Protein AF-M7SQP7-F1 (afdb_monomer_lite)

Organism: Eutypa lata (strain UCR-EL1) (NCBI:txid1287681)

Radius of gyration: 23.35 Å; chains: 1; bounding box: 85×48×60 Å

Structure (mmCIF, N/CA/C/O backbone):
data_AF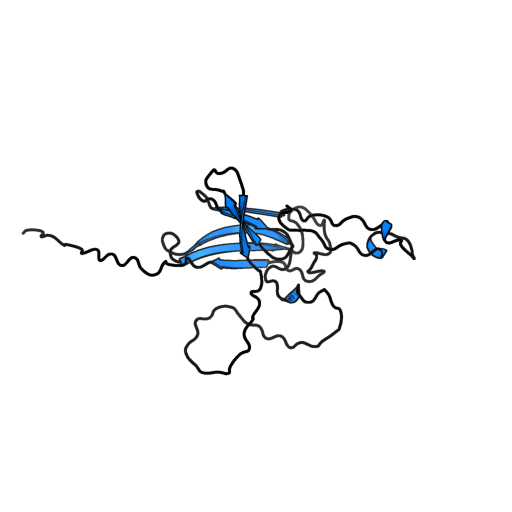-M7SQP7-F1
#
_entry.id   AF-M7SQP7-F1
#
loop_
_atom_site.group_PDB
_atom_site.id
_atom_site.type_symbol
_atom_site.label_atom_id
_atom_site.label_alt_id
_atom_site.label_comp_id
_atom_site.label_asym_id
_atom_site.label_entity_id
_atom_site.label_seq_id
_atom_site.pdbx_PDB_ins_code
_atom_site.Cartn_x
_atom_site.Cartn_y
_atom_site.Cartn_z
_atom_site.occupancy
_atom_site.B_iso_or_equiv
_atom_site.auth_seq_id
_atom_site.auth_comp_id
_atom_site.auth_asym_id
_atom_site.auth_atom_id
_atom_site.pdbx_PDB_model_num
ATOM 1 N N . MET A 1 1 ? 16.061 3.019 9.137 1.00 61.19 1 MET A N 1
ATOM 2 C CA . MET A 1 1 ? 15.068 1.995 8.741 1.00 61.19 1 MET A CA 1
ATOM 3 C C . MET A 1 1 ? 14.303 2.545 7.547 1.00 61.19 1 MET A C 1
ATOM 5 O O . MET A 1 1 ? 13.873 3.687 7.619 1.00 61.19 1 MET A O 1
ATOM 9 N N . TYR A 1 2 ? 14.191 1.793 6.453 1.00 82.06 2 TYR A N 1
ATOM 10 C CA . TYR A 1 2 ? 13.445 2.216 5.260 1.00 82.06 2 TYR A CA 1
ATOM 11 C C . TYR A 1 2 ? 12.020 1.670 5.326 1.00 82.06 2 TYR A C 1
ATOM 13 O O . TYR A 1 2 ? 11.836 0.515 5.705 1.00 82.06 2 TYR A O 1
ATOM 21 N N . ALA A 1 3 ? 11.023 2.481 4.963 1.00 86.88 3 ALA A N 1
ATOM 22 C CA . ALA A 1 3 ? 9.618 2.103 5.105 1.00 86.88 3 ALA A CA 1
ATOM 23 C C . ALA A 1 3 ? 9.229 0.928 4.192 1.00 86.88 3 ALA A C 1
ATOM 25 O O . ALA A 1 3 ? 8.671 -0.041 4.688 1.00 86.88 3 ALA A O 1
ATOM 26 N N . HIS A 1 4 ? 9.575 0.981 2.900 1.00 91.12 4 HIS A N 1
ATOM 27 C CA . HIS A 1 4 ? 9.175 0.002 1.870 1.00 91.12 4 HIS A CA 1
ATOM 28 C C . HIS A 1 4 ? 10.370 -0.709 1.198 1.00 91.12 4 HIS A C 1
ATOM 30 O O . HIS A 1 4 ? 10.312 -1.143 0.043 1.00 91.12 4 HIS A O 1
ATOM 36 N N . GLY A 1 5 ? 11.487 -0.803 1.927 1.00 90.06 5 GLY A N 1
ATOM 37 C CA . GLY A 1 5 ? 12.716 -1.429 1.443 1.00 90.06 5 GLY A CA 1
ATOM 38 C C . GLY A 1 5 ? 13.334 -0.709 0.241 1.00 90.06 5 GLY A C 1
ATOM 39 O O . GLY A 1 5 ? 13.231 0.512 0.108 1.00 90.06 5 GLY A O 1
ATOM 40 N N . PHE A 1 6 ? 13.990 -1.488 -0.614 1.00 89.81 6 PHE A N 1
ATOM 41 C CA . PHE A 1 6 ? 14.755 -1.017 -1.765 1.00 89.81 6 PHE A CA 1
ATOM 42 C C . PHE A 1 6 ? 14.301 -1.702 -3.044 1.00 89.81 6 PHE A C 1
ATOM 44 O O . PHE A 1 6 ? 13.812 -2.836 -3.010 1.00 89.81 6 PHE A O 1
ATOM 51 N N . ASP A 1 7 ? 14.503 -1.029 -4.170 1.00 87.06 7 ASP A N 1
ATOM 52 C CA . ASP A 1 7 ? 14.429 -1.687 -5.464 1.00 87.06 7 ASP A CA 1
ATOM 53 C C . ASP A 1 7 ? 15.579 -2.685 -5.645 1.00 87.06 7 ASP A C 1
ATOM 55 O O . ASP A 1 7 ? 16.660 -2.488 -5.081 1.00 87.06 7 ASP A O 1
ATOM 59 N N . PRO A 1 8 ? 15.361 -3.775 -6.405 1.00 84.88 8 PRO A N 1
ATOM 60 C CA . PRO A 1 8 ? 16.430 -4.704 -6.736 1.00 84.88 8 PRO A CA 1
ATOM 61 C C . PRO A 1 8 ? 17.606 -3.966 -7.394 1.00 84.88 8 PRO A C 1
ATOM 63 O O . PRO A 1 8 ? 17.369 -3.043 -8.182 1.00 84.88 8 PRO A O 1
ATOM 66 N N . PRO A 1 9 ? 18.859 -4.363 -7.104 1.00 84.94 9 PRO A N 1
ATOM 67 C CA . PRO A 1 9 ? 20.023 -3.799 -7.771 1.00 84.94 9 PRO A CA 1
ATOM 68 C C . PRO A 1 9 ? 19.882 -3.875 -9.295 1.00 84.94 9 PRO A C 1
ATOM 70 O O . PRO A 1 9 ? 19.399 -4.870 -9.845 1.00 84.94 9 PRO A O 1
ATOM 73 N N . LEU A 1 10 ? 20.323 -2.826 -9.987 1.00 84.31 10 LEU A N 1
ATOM 74 C CA . LEU A 1 10 ? 20.385 -2.838 -11.444 1.00 84.31 10 LEU A CA 1
ATOM 75 C C . LEU A 1 10 ? 21.419 -3.870 -11.906 1.00 84.31 10 LEU A C 1
ATOM 77 O O . LEU A 1 10 ? 22.480 -4.023 -11.304 1.00 84.31 10 LEU A O 1
ATOM 81 N N . LYS A 1 11 ? 21.130 -4.562 -13.010 1.00 85.75 11 LYS A N 1
ATOM 82 C CA . LYS A 1 11 ? 22.142 -5.389 -13.678 1.00 85.75 11 LYS A CA 1
ATOM 83 C C . LYS A 1 11 ? 23.238 -4.470 -14.244 1.00 85.75 11 LYS A C 1
ATOM 85 O O . LYS A 1 11 ? 22.881 -3.411 -14.764 1.00 85.75 11 LYS A O 1
ATOM 90 N N . PRO A 1 12 ? 24.525 -4.865 -14.234 1.00 85.62 12 PRO A N 1
ATOM 91 C CA . PRO A 1 12 ? 25.613 -4.066 -14.813 1.00 85.62 12 PRO A CA 1
ATOM 92 C C . PRO A 1 12 ? 25.332 -3.574 -16.239 1.00 85.62 12 PRO A C 1
ATOM 94 O O . PRO A 1 12 ? 25.530 -2.401 -16.538 1.00 85.62 12 PRO A O 1
ATOM 97 N N . SER A 1 13 ? 24.741 -4.427 -17.081 1.00 85.69 13 SER A N 1
ATOM 98 C CA . SER A 1 13 ? 24.345 -4.098 -18.460 1.00 85.69 13 SER A CA 1
ATOM 99 C C . SER A 1 13 ? 23.195 -3.091 -18.582 1.00 85.69 13 SER A C 1
ATOM 101 O O . SER A 1 13 ? 22.941 -2.576 -19.662 1.00 85.69 13 SER A O 1
ATOM 103 N N . ALA A 1 14 ? 22.432 -2.867 -17.511 1.00 83.38 14 ALA A N 1
ATOM 104 C CA . ALA A 1 14 ? 21.388 -1.844 -17.454 1.00 83.38 14 ALA A CA 1
ATOM 105 C C . ALA A 1 14 ? 21.891 -0.544 -16.807 1.00 83.38 14 ALA A C 1
ATOM 107 O O . ALA A 1 14 ? 21.266 0.499 -16.980 1.00 83.38 14 ALA A O 1
ATOM 108 N N . ALA A 1 15 ? 22.984 -0.615 -16.041 1.00 83.25 15 ALA A N 1
ATOM 109 C CA . ALA A 1 15 ? 23.597 0.525 -15.367 1.00 83.25 15 ALA A CA 1
ATOM 110 C C . ALA A 1 15 ? 24.639 1.242 -16.241 1.00 83.25 15 ALA A C 1
ATOM 112 O O . ALA A 1 15 ? 24.850 2.440 -16.073 1.00 83.25 15 ALA A O 1
ATOM 113 N N . SER A 1 16 ? 25.273 0.525 -17.171 1.00 84.75 16 SER A N 1
ATOM 114 C CA . SER A 1 16 ? 26.299 1.049 -18.072 1.00 84.75 16 SER A CA 1
ATOM 115 C C . SER A 1 16 ? 25.959 0.743 -19.532 1.00 84.75 16 SER A C 1
ATOM 117 O O . SER A 1 16 ? 25.314 -0.260 -19.826 1.00 84.75 16 SER A O 1
ATOM 119 N N . ALA A 1 17 ? 26.402 1.619 -20.436 1.00 84.06 17 ALA A N 1
ATOM 120 C CA . ALA A 1 17 ? 26.266 1.454 -21.884 1.00 84.06 17 ALA A CA 1
ATOM 121 C C . ALA A 1 17 ? 27.425 0.656 -22.521 1.00 84.06 17 ALA A C 1
ATOM 123 O O . ALA A 1 17 ? 27.408 0.431 -23.728 1.00 84.06 17 ALA A O 1
ATOM 124 N N . GLU A 1 18 ? 28.425 0.256 -21.730 1.00 88.00 18 GLU A N 1
ATOM 125 C CA . GLU A 1 18 ? 29.580 -0.531 -22.180 1.00 88.00 18 GLU A CA 1
ATOM 126 C C . GLU A 1 18 ? 29.200 -1.974 -22.547 1.00 88.00 18 GLU A C 1
ATOM 128 O O . GLU A 1 18 ? 28.314 -2.575 -21.936 1.00 88.00 18 GLU A O 1
ATOM 133 N N . GLU A 1 19 ? 29.923 -2.559 -23.505 1.00 81.69 19 GLU A N 1
ATOM 134 C CA . GLU A 1 19 ? 29.717 -3.947 -23.949 1.00 81.69 19 GLU A CA 1
ATOM 135 C C . GLU A 1 19 ? 30.116 -4.966 -22.864 1.00 81.69 19 GLU A C 1
ATOM 137 O O . GLU A 1 19 ? 29.458 -5.991 -22.681 1.00 81.69 19 GLU A O 1
ATOM 142 N N . THR A 1 20 ? 31.144 -4.641 -22.072 1.00 85.31 20 THR A N 1
ATOM 143 C CA . THR A 1 20 ? 31.586 -5.408 -20.897 1.00 85.31 20 THR A CA 1
ATOM 144 C C . THR A 1 20 ? 31.642 -4.505 -19.662 1.00 85.31 20 THR A C 1
ATOM 146 O O . THR A 1 20 ? 32.704 -3.976 -19.325 1.00 85.31 20 THR A O 1
ATOM 149 N N . PRO A 1 21 ? 30.504 -4.280 -18.991 1.00 82.69 21 PRO A N 1
ATOM 150 C CA . PRO A 1 21 ? 30.425 -3.336 -17.887 1.00 82.69 21 PRO A CA 1
ATOM 151 C C . PRO A 1 21 ? 31.071 -3.893 -16.613 1.00 82.69 21 PRO A C 1
ATOM 153 O O . PRO A 1 21 ? 30.801 -5.024 -16.205 1.00 82.69 21 PRO A O 1
ATOM 156 N N . ASP A 1 22 ? 31.884 -3.069 -15.953 1.00 84.88 22 ASP A N 1
ATOM 157 C CA . ASP A 1 22 ? 32.440 -3.382 -14.636 1.00 84.88 22 ASP A CA 1
ATOM 158 C C . ASP A 1 22 ? 31.318 -3.345 -13.572 1.00 84.88 22 ASP A C 1
ATOM 160 O O . ASP A 1 22 ? 30.554 -2.371 -13.518 1.00 84.88 22 ASP A O 1
ATOM 164 N N . PRO A 1 23 ? 31.181 -4.375 -12.710 1.00 82.75 23 PRO A N 1
ATOM 165 C CA . PRO A 1 23 ? 30.229 -4.362 -11.599 1.00 82.75 23 PRO A CA 1
ATOM 166 C C . PRO A 1 23 ? 30.373 -3.155 -10.658 1.00 82.75 23 PRO A C 1
ATOM 168 O O . PRO A 1 23 ? 29.392 -2.791 -10.012 1.00 82.75 23 PRO A O 1
ATOM 171 N N . SER A 1 24 ? 31.543 -2.511 -10.594 1.00 84.69 24 SER A N 1
ATOM 172 C CA . SER A 1 24 ? 31.768 -1.302 -9.788 1.00 84.69 24 SER A CA 1
ATOM 173 C C . SER A 1 24 ? 30.920 -0.097 -10.225 1.00 84.69 24 SER A C 1
ATOM 175 O O . SER A 1 24 ? 30.678 0.810 -9.428 1.00 84.69 24 SER A O 1
ATOM 177 N N . VAL A 1 25 ? 30.423 -0.102 -11.466 1.00 85.69 25 VAL A N 1
ATOM 178 C CA . VAL A 1 25 ? 29.607 0.976 -12.049 1.00 85.69 25 VAL A CA 1
ATOM 179 C C . VAL A 1 25 ? 28.138 0.886 -11.611 1.00 85.69 25 VAL A C 1
ATOM 181 O O . VAL A 1 25 ? 27.382 1.846 -11.764 1.00 85.69 25 VAL A O 1
ATOM 184 N N . VAL A 1 26 ? 27.704 -0.246 -11.042 1.00 86.38 26 VAL A N 1
ATOM 185 C CA . VAL A 1 26 ? 26.317 -0.413 -10.592 1.00 86.38 26 VAL A CA 1
ATOM 186 C C . VAL A 1 26 ? 26.045 0.498 -9.391 1.00 86.38 26 VAL A C 1
ATOM 188 O O . VAL A 1 26 ? 26.694 0.357 -8.352 1.00 86.38 26 VAL A O 1
ATOM 191 N N . PRO A 1 27 ? 25.065 1.416 -9.482 1.00 87.25 27 PRO A N 1
ATOM 192 C CA . PRO A 1 27 ? 24.734 2.282 -8.364 1.00 87.25 27 PRO A CA 1
ATOM 193 C C . PRO A 1 27 ? 24.133 1.471 -7.207 1.00 87.25 27 PRO A C 1
ATOM 195 O O . PRO A 1 27 ? 23.497 0.433 -7.427 1.00 87.25 27 PRO A O 1
ATOM 198 N N . PRO A 1 28 ? 24.262 1.960 -5.963 1.00 88.69 28 PRO A N 1
ATOM 199 C CA . PRO A 1 28 ? 23.644 1.307 -4.822 1.00 88.69 28 PRO A CA 1
ATOM 200 C C . PRO A 1 28 ? 22.111 1.249 -4.982 1.00 88.69 28 PRO A C 1
ATOM 202 O O . PRO A 1 28 ? 21.517 2.170 -5.563 1.00 88.69 28 PRO A O 1
ATOM 205 N N . PRO A 1 29 ? 21.451 0.205 -4.442 1.00 88.50 29 PRO A N 1
ATOM 206 C CA . PRO A 1 29 ? 19.998 0.073 -4.470 1.00 88.50 29 PRO A CA 1
ATOM 207 C C . PRO A 1 29 ? 19.294 1.316 -3.931 1.00 88.50 29 PRO A C 1
ATOM 209 O O . PRO A 1 29 ? 19.665 1.853 -2.885 1.00 88.50 29 PRO A O 1
ATOM 212 N N . GLN A 1 30 ? 18.259 1.764 -4.637 1.00 88.75 30 GLN A N 1
ATOM 213 C CA . GLN A 1 30 ? 17.508 2.960 -4.267 1.00 88.75 30 GLN A CA 1
ATOM 214 C C . GLN A 1 30 ? 16.312 2.599 -3.378 1.00 88.75 30 GLN A C 1
ATOM 216 O O . GLN A 1 30 ? 15.642 1.590 -3.625 1.00 88.75 30 GLN A O 1
ATOM 221 N N . PRO A 1 31 ? 16.042 3.374 -2.313 1.00 92.50 31 PRO A N 1
ATOM 222 C CA . PRO A 1 31 ? 14.907 3.114 -1.446 1.00 92.50 31 PRO A CA 1
ATOM 223 C C . PRO A 1 31 ? 13.597 3.417 -2.172 1.00 92.50 31 PRO A C 1
ATOM 225 O O . PRO A 1 31 ? 13.487 4.398 -2.909 1.00 92.50 31 PRO A O 1
ATOM 228 N N . ARG A 1 32 ? 12.563 2.619 -1.904 1.00 92.31 32 ARG A N 1
ATOM 229 C CA . ARG A 1 32 ? 11.233 2.893 -2.451 1.00 92.31 32 ARG A CA 1
ATOM 230 C C . ARG A 1 32 ? 10.566 4.034 -1.678 1.00 92.31 32 ARG A C 1
ATOM 232 O O . ARG A 1 32 ? 10.306 3.909 -0.480 1.00 92.31 32 ARG A O 1
ATOM 239 N N . TRP A 1 33 ? 10.258 5.140 -2.357 1.00 93.25 33 TRP A N 1
ATOM 240 C CA . TRP A 1 33 ? 9.337 6.186 -1.867 1.00 93.25 33 TRP A CA 1
ATOM 241 C C . TRP A 1 33 ? 7.933 5.639 -1.537 1.00 93.25 33 TRP A C 1
ATOM 243 O O . TRP A 1 33 ? 7.447 4.646 -2.096 1.00 93.25 33 TRP A O 1
ATOM 253 N N . ILE A 1 34 ? 7.292 6.332 -0.597 1.00 96.31 34 ILE A N 1
ATOM 254 C CA . ILE A 1 34 ? 5.884 6.163 -0.242 1.00 96.31 34 ILE A CA 1
ATOM 255 C C . ILE A 1 34 ? 5.057 6.896 -1.298 1.00 96.31 34 ILE A C 1
ATOM 257 O O . ILE A 1 34 ? 5.240 8.093 -1.508 1.00 96.31 34 ILE A O 1
ATOM 261 N N . THR A 1 35 ? 4.148 6.182 -1.952 1.00 96.50 35 THR A N 1
ATOM 262 C CA . THR A 1 35 ? 3.299 6.718 -3.029 1.00 96.50 35 THR A CA 1
ATOM 263 C C . THR A 1 35 ? 1.867 6.967 -2.578 1.00 96.50 35 THR A C 1
ATOM 265 O O . THR A 1 35 ? 1.167 7.777 -3.182 1.00 96.50 35 THR A O 1
ATOM 268 N N . ALA A 1 36 ? 1.447 6.316 -1.494 1.00 97.44 36 ALA A N 1
ATOM 269 C CA . ALA A 1 36 ? 0.163 6.538 -0.848 1.00 97.44 36 ALA A CA 1
ATOM 270 C C . ALA A 1 36 ? 0.320 6.494 0.673 1.00 97.44 36 ALA A C 1
ATOM 272 O O . ALA A 1 36 ? 1.067 5.675 1.210 1.00 97.44 36 ALA A O 1
ATOM 273 N N . LEU A 1 37 ? -0.412 7.357 1.371 1.00 97.50 37 LEU A N 1
ATOM 274 C CA . LEU A 1 37 ? -0.444 7.414 2.826 1.00 97.50 37 LEU A CA 1
ATOM 275 C C . LEU A 1 37 ? -1.882 7.674 3.271 1.00 97.50 37 LEU A C 1
ATOM 277 O O . LEU A 1 37 ? -2.540 8.565 2.736 1.00 97.50 37 LEU A O 1
ATOM 281 N N . ARG A 1 38 ? -2.363 6.920 4.259 1.00 97.75 38 ARG A N 1
ATOM 282 C CA . ARG A 1 38 ? -3.695 7.114 4.832 1.00 97.75 38 ARG A CA 1
ATOM 283 C C . ARG A 1 38 ? -3.681 6.894 6.332 1.00 97.75 38 ARG A C 1
ATOM 285 O O . ARG A 1 38 ? -3.051 5.966 6.821 1.00 97.75 38 ARG A O 1
ATOM 292 N N . THR A 1 39 ? -4.419 7.721 7.055 1.00 96.19 39 THR A N 1
ATOM 293 C CA . THR A 1 39 ? -4.682 7.536 8.483 1.00 96.19 39 THR A CA 1
ATOM 294 C C . THR A 1 39 ? -6.171 7.330 8.708 1.00 96.19 39 THR A C 1
ATOM 296 O O . THR A 1 39 ? -7.002 7.741 7.887 1.00 96.19 39 THR A O 1
ATOM 299 N N . ILE A 1 40 ? -6.510 6.667 9.812 1.00 92.94 40 ILE A N 1
ATOM 300 C CA . ILE A 1 40 ? -7.897 6.567 10.267 1.00 92.94 40 ILE A CA 1
ATOM 301 C C . ILE A 1 40 ? -8.107 7.675 11.308 1.00 92.94 40 ILE A C 1
ATOM 303 O O . ILE A 1 40 ? -7.335 7.734 12.274 1.00 92.94 40 ILE A O 1
ATOM 307 N N . PRO A 1 41 ? -9.099 8.566 11.124 1.00 91.62 41 PRO A N 1
ATOM 308 C CA . PRO A 1 41 ? -9.352 9.665 12.049 1.00 91.62 41 PRO A CA 1
ATOM 309 C C . PRO A 1 41 ? -9.496 9.185 13.494 1.00 91.62 41 PRO A C 1
ATOM 311 O O . PRO A 1 41 ? -10.138 8.172 13.747 1.00 91.62 41 PRO A O 1
ATOM 314 N N . TYR A 1 42 ? -8.912 9.936 14.430 1.00 90.69 42 TYR A N 1
ATOM 315 C CA . TYR A 1 42 ? -8.960 9.651 15.872 1.00 90.69 42 TYR A CA 1
ATOM 316 C C . TYR A 1 42 ? -8.375 8.294 16.293 1.00 90.69 42 TYR A C 1
ATOM 318 O O . TYR A 1 42 ? -8.650 7.816 17.391 1.00 90.69 42 TYR A O 1
ATOM 326 N N . THR A 1 43 ? -7.534 7.693 15.452 1.00 92.38 43 THR A N 1
ATOM 327 C CA . THR A 1 43 ? -6.773 6.490 15.795 1.00 92.38 43 THR A CA 1
ATOM 328 C C . THR A 1 43 ? -5.278 6.756 15.731 1.00 92.38 43 THR A C 1
ATOM 330 O O . THR A 1 43 ? -4.817 7.721 15.119 1.00 92.38 43 THR A O 1
ATOM 333 N N . ASP A 1 44 ? -4.525 5.817 16.286 1.00 95.00 44 ASP A N 1
ATOM 334 C CA . ASP A 1 44 ? -3.072 5.801 16.209 1.00 95.00 44 ASP A CA 1
ATOM 335 C C . ASP A 1 44 ? -2.561 5.018 14.986 1.00 95.00 44 ASP A C 1
ATOM 337 O O . ASP A 1 44 ? -1.373 4.723 14.922 1.00 95.00 44 ASP A O 1
ATOM 341 N N . LEU A 1 45 ? -3.422 4.649 14.024 1.00 94.88 45 LEU A N 1
ATOM 342 C CA . LEU A 1 45 ? -3.064 3.811 12.874 1.00 94.88 45 LEU A CA 1
ATOM 343 C C . LEU A 1 45 ? -2.764 4.622 11.609 1.00 94.88 45 LEU A C 1
ATOM 345 O O . LEU A 1 45 ? -3.537 5.482 11.177 1.00 94.88 45 LEU A O 1
ATOM 349 N N . ILE A 1 46 ? -1.654 4.267 10.965 1.00 97.06 46 ILE A N 1
ATOM 350 C CA . ILE A 1 46 ? -1.176 4.843 9.708 1.00 97.06 46 ILE A CA 1
ATOM 351 C C . ILE A 1 46 ? -0.909 3.707 8.721 1.00 97.06 46 ILE A C 1
ATOM 353 O O . ILE A 1 46 ? -0.249 2.725 9.050 1.00 97.06 46 ILE A O 1
ATOM 357 N N . LEU A 1 47 ? -1.395 3.852 7.494 1.00 97.44 47 LEU A N 1
ATOM 358 C CA . LEU A 1 47 ? -1.178 2.932 6.388 1.00 97.44 47 LEU A CA 1
ATOM 359 C C . LEU A 1 47 ? -0.306 3.615 5.339 1.00 97.44 47 LEU A C 1
ATOM 361 O O . LEU A 1 47 ? -0.590 4.746 4.941 1.00 97.44 47 LEU A O 1
ATOM 365 N N . SER A 1 48 ? 0.727 2.926 4.863 1.00 97.81 48 SER A N 1
ATOM 366 C CA . SER A 1 48 ? 1.589 3.407 3.783 1.00 97.81 48 SER A CA 1
ATOM 367 C C . SER A 1 48 ? 1.658 2.400 2.638 1.00 97.81 48 SER A C 1
ATOM 369 O O . SER A 1 48 ? 1.714 1.186 2.851 1.00 97.81 48 SER A O 1
ATOM 371 N N . GLY A 1 49 ? 1.644 2.915 1.412 1.00 96.44 49 GLY A N 1
ATOM 372 C CA . GLY A 1 49 ? 1.721 2.151 0.174 1.00 96.44 49 GLY A CA 1
ATOM 373 C C . GLY A 1 49 ? 2.917 2.564 -0.678 1.00 96.44 49 GLY A C 1
ATOM 374 O O . GLY A 1 49 ? 3.327 3.726 -0.689 1.00 96.44 49 GLY A O 1
ATOM 375 N N . SER A 1 50 ? 3.452 1.588 -1.405 1.00 95.69 50 SER A N 1
ATOM 376 C CA . SER A 1 50 ? 4.516 1.737 -2.402 1.00 95.69 50 SER A CA 1
ATOM 377 C C . SER A 1 50 ? 4.243 0.740 -3.543 1.00 95.69 50 SER A C 1
ATOM 379 O O . SER A 1 50 ? 3.082 0.429 -3.805 1.00 95.69 50 SER A O 1
ATOM 381 N N . TRP A 1 51 ? 5.260 0.203 -4.216 1.00 93.56 51 TRP A N 1
ATOM 382 C CA . TRP A 1 51 ? 5.106 -0.864 -5.223 1.00 93.56 51 TRP A CA 1
ATOM 383 C C . TRP A 1 51 ? 5.799 -2.180 -4.858 1.00 93.56 51 TRP A C 1
ATOM 385 O O . TRP A 1 51 ? 5.932 -3.070 -5.692 1.00 93.56 51 TRP A O 1
ATOM 395 N N . GLU A 1 52 ? 6.180 -2.369 -3.592 1.00 91.00 52 GLU A N 1
ATOM 396 C CA . GLU A 1 52 ? 6.723 -3.652 -3.107 1.00 91.00 52 GLU A CA 1
ATOM 397 C C . GLU A 1 52 ? 5.685 -4.797 -3.087 1.00 91.00 52 GLU A C 1
ATOM 399 O O . GLU A 1 52 ? 6.025 -5.960 -2.836 1.00 91.00 52 GLU A O 1
ATOM 404 N N . GLY A 1 53 ? 4.420 -4.473 -3.369 1.00 91.75 53 GLY A N 1
ATOM 405 C CA . GLY A 1 53 ? 3.310 -5.415 -3.436 1.00 91.75 53 GLY A CA 1
ATOM 406 C C . GLY A 1 53 ? 2.590 -5.661 -2.118 1.00 91.75 53 GLY A C 1
ATOM 407 O O . GLY A 1 53 ? 1.901 -6.669 -1.976 1.00 91.75 53 GLY A O 1
ATOM 408 N N . CYS A 1 54 ? 2.748 -4.757 -1.156 1.00 93.50 54 CYS A N 1
ATOM 409 C CA . CYS A 1 54 ? 2.024 -4.776 0.103 1.00 93.50 54 CYS A CA 1
ATOM 410 C C . CYS A 1 54 ? 1.716 -3.352 0.591 1.00 93.50 54 CYS A C 1
ATOM 412 O O . CYS A 1 54 ? 2.287 -2.370 0.108 1.00 93.50 54 CYS A O 1
ATOM 414 N N . VAL A 1 55 ? 0.797 -3.250 1.550 1.00 96.06 55 VAL A N 1
ATOM 415 C CA . VAL A 1 55 ? 0.548 -2.031 2.333 1.00 96.06 55 VAL A CA 1
ATOM 416 C C . VAL A 1 55 ? 1.043 -2.275 3.746 1.00 96.06 55 VAL A C 1
ATOM 418 O O . VAL A 1 55 ? 0.730 -3.301 4.347 1.00 96.06 55 VAL A O 1
ATOM 421 N N . ARG A 1 56 ? 1.820 -1.342 4.290 1.00 95.62 56 ARG A N 1
ATOM 422 C CA . ARG A 1 56 ? 2.352 -1.447 5.651 1.00 95.62 56 ARG A CA 1
ATOM 423 C C . ARG A 1 56 ? 1.491 -0.662 6.618 1.00 95.62 56 ARG A C 1
ATOM 425 O O . ARG A 1 56 ? 1.038 0.434 6.297 1.00 95.62 56 ARG A O 1
ATOM 432 N N . ILE A 1 57 ? 1.295 -1.233 7.798 1.00 96.25 57 ILE A N 1
ATOM 433 C CA . ILE A 1 57 ? 0.538 -0.639 8.891 1.00 96.25 57 ILE A CA 1
ATOM 434 C C . ILE A 1 57 ? 1.514 -0.273 10.002 1.00 96.25 57 ILE A C 1
ATOM 436 O O . ILE A 1 57 ? 2.308 -1.099 10.465 1.00 96.25 57 ILE A O 1
ATOM 440 N N . TRP A 1 58 ? 1.405 0.967 10.448 1.00 97.06 58 TRP A N 1
ATOM 441 C CA . TRP A 1 58 ? 2.176 1.560 11.522 1.00 97.06 58 TRP A CA 1
ATOM 442 C C . TRP A 1 58 ? 1.221 2.039 12.610 1.00 97.06 58 TRP A C 1
ATOM 444 O O . TRP A 1 58 ? 0.086 2.426 12.322 1.00 97.06 58 TRP A O 1
ATOM 454 N N . ARG A 1 59 ? 1.689 2.039 13.854 1.00 96.56 59 ARG A N 1
ATOM 455 C CA . ARG A 1 59 ? 0.973 2.580 15.006 1.00 96.56 59 ARG A CA 1
ATOM 456 C C . ARG A 1 59 ? 1.818 3.648 15.682 1.00 96.56 59 ARG A C 1
ATOM 458 O O . ARG A 1 59 ? 3.021 3.462 15.843 1.00 96.56 59 ARG A O 1
ATOM 465 N N . LEU A 1 60 ? 1.201 4.746 16.097 1.00 96.44 60 LEU A N 1
ATOM 466 C CA . LEU A 1 60 ? 1.836 5.708 16.992 1.00 96.44 60 LEU A CA 1
ATOM 467 C C . LEU A 1 60 ? 2.061 5.073 18.368 1.00 96.44 60 LEU A C 1
ATOM 469 O O . LEU A 1 60 ? 1.175 4.441 18.938 1.00 96.44 60 LEU A O 1
ATOM 473 N N . SER A 1 61 ? 3.257 5.244 18.918 1.00 96.06 61 SER A N 1
ATOM 474 C CA . SER A 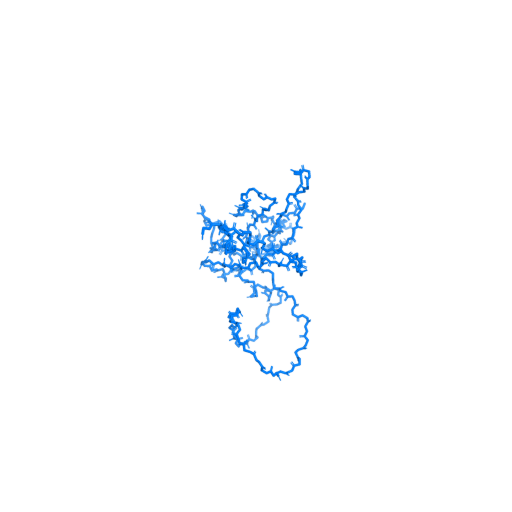1 61 ? 3.543 4.875 20.303 1.00 96.06 61 SER A CA 1
ATOM 475 C C . SER A 1 61 ? 2.611 5.618 21.268 1.00 96.06 61 SER A C 1
ATOM 477 O O . SER A 1 61 ? 2.073 6.673 20.939 1.00 96.06 61 SER A O 1
ATOM 479 N N . ALA A 1 62 ? 2.446 5.108 22.492 1.00 94.31 62 ALA A N 1
ATOM 480 C CA . ALA A 1 62 ? 1.563 5.725 23.491 1.00 94.31 62 ALA A CA 1
ATOM 481 C C . ALA A 1 62 ? 1.936 7.188 23.818 1.00 94.31 62 ALA A C 1
ATOM 483 O O . ALA A 1 62 ? 1.069 8.000 24.130 1.00 94.31 62 ALA A O 1
ATOM 484 N N . ASP A 1 63 ? 3.223 7.538 23.703 1.00 95.00 63 ASP A N 1
ATOM 485 C CA . ASP A 1 63 ? 3.724 8.912 23.850 1.00 95.00 63 ASP A CA 1
ATOM 486 C C . ASP A 1 63 ? 3.490 9.790 22.599 1.00 95.00 63 ASP A C 1
ATOM 488 O O . ASP A 1 63 ? 3.741 10.991 22.645 1.00 95.00 63 ASP A O 1
ATOM 492 N N . LYS A 1 64 ? 2.999 9.212 21.493 1.00 93.00 64 LYS A N 1
ATOM 493 C CA . LYS A 1 64 ? 2.764 9.825 20.172 1.00 93.00 64 LYS A CA 1
ATOM 494 C C . LYS A 1 64 ? 4.015 10.406 19.509 1.00 93.00 64 LYS A C 1
ATOM 496 O O . LYS A 1 64 ? 3.919 11.288 18.658 1.00 93.00 64 LYS A O 1
ATOM 501 N N . ARG A 1 65 ? 5.203 9.926 19.891 1.00 95.19 65 ARG A N 1
ATOM 502 C CA . ARG A 1 65 ? 6.494 10.446 19.395 1.00 95.19 65 ARG A CA 1
ATOM 503 C C . ARG A 1 65 ? 7.207 9.510 18.428 1.00 95.19 65 ARG A C 1
ATOM 505 O O . ARG A 1 65 ? 8.194 9.918 17.820 1.00 95.19 65 ARG A O 1
ATOM 512 N N . ARG A 1 66 ? 6.763 8.260 18.312 1.00 94.75 66 ARG A N 1
ATOM 513 C CA . ARG A 1 66 ? 7.393 7.224 17.489 1.00 94.75 66 ARG A CA 1
ATOM 514 C C . ARG A 1 66 ? 6.341 6.459 16.695 1.00 94.75 66 ARG A C 1
ATOM 516 O O . ARG A 1 66 ? 5.185 6.372 17.096 1.00 94.75 66 ARG A O 1
ATOM 523 N N . LEU A 1 67 ? 6.769 5.910 15.563 1.00 95.06 67 LEU A N 1
ATOM 524 C CA . LEU A 1 67 ? 5.982 4.984 14.757 1.00 95.06 67 LEU A CA 1
ATOM 525 C C . LEU A 1 67 ? 6.525 3.573 14.943 1.00 95.06 67 LEU A C 1
ATOM 527 O O . LEU A 1 67 ? 7.723 3.334 14.796 1.00 95.06 67 LEU A O 1
ATOM 531 N N . GLU A 1 68 ? 5.630 2.647 15.248 1.00 95.69 68 GLU A N 1
ATOM 532 C CA . GLU A 1 68 ? 5.911 1.233 15.455 1.00 95.69 68 GLU A CA 1
ATOM 533 C C . GLU A 1 68 ? 5.284 0.428 14.318 1.00 95.69 68 GLU A C 1
ATOM 535 O O . GLU A 1 68 ? 4.123 0.638 13.967 1.00 95.69 68 GLU A O 1
ATOM 540 N N . ALA A 1 69 ? 6.040 -0.493 13.720 1.00 94.31 69 ALA A N 1
ATOM 541 C CA . ALA A 1 69 ? 5.498 -1.386 12.702 1.00 94.31 69 ALA A CA 1
ATOM 542 C C . ALA A 1 69 ? 4.523 -2.383 13.349 1.00 94.31 69 ALA A C 1
ATOM 544 O O . ALA A 1 69 ? 4.874 -3.050 14.320 1.00 94.31 69 ALA A O 1
ATOM 545 N N . VAL A 1 70 ? 3.309 -2.486 12.803 1.00 93.38 70 VAL A N 1
ATOM 546 C CA . VAL A 1 70 ? 2.241 -3.351 13.337 1.00 93.38 70 VAL A CA 1
ATOM 547 C C . VAL A 1 70 ? 2.048 -4.585 12.475 1.00 93.38 70 VAL A C 1
ATOM 549 O O . VAL A 1 70 ? 1.899 -5.688 12.989 1.00 93.38 70 VAL A O 1
ATOM 552 N N . GLY A 1 71 ? 2.008 -4.400 11.157 1.00 92.19 71 GLY A N 1
ATOM 553 C CA . GLY A 1 71 ? 1.655 -5.473 10.241 1.00 92.19 71 GLY A CA 1
ATOM 554 C C . GLY A 1 71 ? 1.734 -5.063 8.781 1.00 92.19 71 GLY A C 1
ATOM 555 O O . GLY A 1 71 ? 1.983 -3.904 8.443 1.00 92.19 71 GLY A O 1
ATOM 556 N N . ILE A 1 72 ? 1.536 -6.046 7.910 1.00 93.69 72 ILE A N 1
ATOM 557 C CA . ILE A 1 72 ? 1.643 -5.906 6.460 1.00 93.69 72 ILE A CA 1
ATOM 558 C C . ILE A 1 72 ? 0.413 -6.560 5.824 1.00 93.69 72 ILE A C 1
ATOM 560 O O . ILE A 1 72 ? 0.098 -7.710 6.117 1.00 93.69 72 ILE A O 1
ATOM 564 N N . LEU A 1 73 ? -0.273 -5.836 4.941 1.00 92.94 73 LEU A N 1
ATOM 565 C CA . LEU A 1 73 ? -1.373 -6.344 4.122 1.00 92.94 73 LEU A CA 1
ATOM 566 C C . LEU A 1 73 ? -0.848 -6.784 2.758 1.00 92.94 73 LEU A C 1
ATOM 568 O O . LEU A 1 73 ? -0.079 -6.063 2.125 1.00 92.94 73 LEU A O 1
ATOM 572 N N . GLY A 1 74 ? -1.299 -7.943 2.281 1.00 86.75 74 GLY A N 1
ATOM 573 C CA . GLY A 1 74 ? -0.881 -8.496 0.991 1.00 86.75 74 GLY A CA 1
ATOM 574 C C . GLY A 1 74 ? 0.372 -9.373 1.046 1.00 86.75 74 GLY A C 1
ATOM 575 O O . GLY A 1 74 ? 0.926 -9.709 0.004 1.00 86.75 74 GLY A O 1
ATOM 576 N N . GLN A 1 75 ? 0.816 -9.771 2.239 1.00 81.94 75 GLN A N 1
ATOM 577 C CA . GLN A 1 75 ? 1.801 -10.838 2.381 1.00 81.94 75 GLN A CA 1
ATOM 578 C C . GLN A 1 75 ? 1.077 -12.190 2.332 1.00 81.94 75 GLN A C 1
ATOM 580 O O . GLN A 1 75 ? 0.083 -12.382 3.033 1.00 81.94 75 GLN A O 1
ATOM 585 N N . ALA A 1 76 ? 1.544 -13.114 1.489 1.00 64.69 76 ALA A N 1
ATOM 586 C CA . ALA A 1 76 ? 1.066 -14.489 1.534 1.00 64.69 76 ALA A CA 1
ATOM 587 C C . ALA A 1 76 ? 1.494 -15.103 2.873 1.00 64.69 76 ALA A C 1
ATOM 589 O O . ALA A 1 76 ? 2.666 -15.021 3.250 1.00 64.69 76 ALA A O 1
ATOM 590 N N . PHE A 1 77 ? 0.553 -15.699 3.603 1.00 54.88 77 PHE A N 1
ATOM 591 C CA . PHE A 1 77 ? 0.910 -16.521 4.752 1.00 54.88 77 PHE A CA 1
ATOM 592 C C . PHE A 1 77 ? 1.616 -17.774 4.222 1.00 54.88 77 PHE A C 1
ATOM 594 O O . PHE A 1 77 ? 1.060 -18.426 3.335 1.00 54.88 77 PHE A O 1
ATOM 601 N N . PRO A 1 78 ? 2.821 -18.123 4.710 1.00 48.06 78 PRO A N 1
ATOM 602 C CA . PRO A 1 78 ? 3.458 -19.367 4.315 1.00 48.06 78 PRO A CA 1
ATOM 603 C C . PRO A 1 78 ? 2.538 -20.514 4.730 1.00 48.06 78 PRO A C 1
ATOM 605 O O . PRO A 1 78 ? 2.271 -20.722 5.913 1.00 48.06 78 PRO A O 1
ATOM 608 N N . SER A 1 79 ? 2.014 -21.243 3.749 1.00 41.50 79 SER A N 1
ATOM 609 C CA . SER A 1 79 ? 1.203 -22.433 3.966 1.00 41.50 79 SER A CA 1
ATOM 610 C C . SER A 1 79 ? 2.096 -23.576 4.456 1.00 41.50 79 SER A C 1
ATOM 612 O O . SER A 1 79 ? 2.407 -24.500 3.710 1.00 41.50 79 SER A O 1
ATOM 614 N N . SER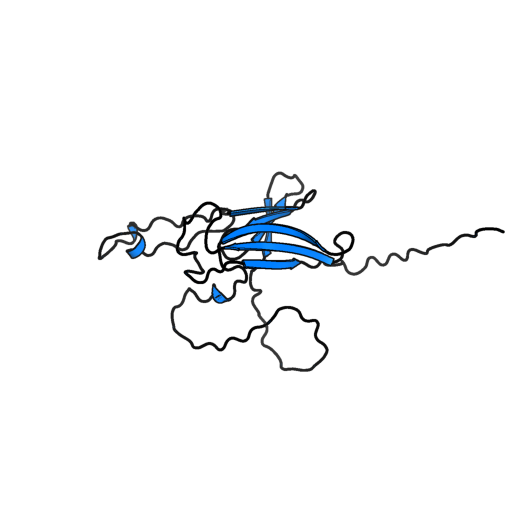 A 1 80 ? 2.549 -23.533 5.706 1.00 46.94 80 SER A N 1
ATOM 615 C CA . SER A 1 80 ? 3.145 -24.700 6.353 1.00 46.94 80 SER A CA 1
ATOM 616 C C . SER A 1 80 ? 2.032 -25.562 6.953 1.00 46.94 80 SER A C 1
ATOM 618 O O . SER A 1 80 ? 1.731 -25.468 8.140 1.00 46.94 80 SER A O 1
ATOM 620 N N . SER A 1 81 ? 1.394 -26.391 6.127 1.00 35.28 81 SER A N 1
ATOM 621 C CA . SER A 1 81 ? 0.821 -27.669 6.571 1.00 35.28 81 SER A CA 1
ATOM 622 C C . SER A 1 81 ? 0.645 -28.610 5.367 1.00 35.28 81 SER A C 1
ATOM 624 O O . SER A 1 81 ? 0.054 -28.201 4.366 1.00 35.28 81 SER A O 1
ATOM 626 N N . PRO A 1 82 ? 1.167 -29.851 5.414 1.00 45.06 82 PRO A N 1
ATOM 627 C CA . PRO A 1 82 ? 0.831 -30.869 4.427 1.00 45.06 82 PRO A CA 1
ATOM 628 C C . PRO A 1 82 ? -0.633 -31.268 4.626 1.00 45.06 82 PRO A C 1
ATOM 630 O O . PRO A 1 82 ? -1.054 -31.598 5.733 1.00 45.06 82 PRO A O 1
ATOM 633 N N . SER A 1 83 ? -1.420 -31.194 3.559 1.00 29.44 83 SER A N 1
ATOM 634 C CA . SER A 1 83 ? -2.850 -31.493 3.563 1.00 29.44 83 SER A CA 1
ATOM 635 C C . SER A 1 83 ? -3.119 -32.971 3.893 1.00 29.44 83 SER A C 1
ATOM 637 O O . SER A 1 83 ? -2.649 -33.830 3.146 1.00 29.44 83 SER A O 1
ATOM 639 N N . PRO A 1 84 ? -3.925 -33.314 4.917 1.00 39.84 84 PRO A N 1
ATOM 640 C CA . PRO A 1 84 ? -4.672 -34.557 4.919 1.00 39.84 84 PRO A CA 1
ATOM 641 C C . PRO A 1 84 ? -6.009 -34.339 4.197 1.00 39.84 84 PRO A C 1
ATOM 643 O O . PRO A 1 84 ? -6.689 -33.327 4.353 1.00 39.84 84 PRO A O 1
ATOM 646 N N . SER A 1 85 ? -6.341 -35.295 3.344 1.00 37.81 85 SER A N 1
ATOM 647 C CA . SER A 1 85 ? -7.496 -35.339 2.452 1.00 37.81 85 SER A CA 1
ATOM 648 C C . SER A 1 85 ? -8.867 -35.215 3.142 1.00 37.81 85 SER A C 1
ATOM 650 O O . SER A 1 85 ? -9.144 -35.932 4.096 1.00 37.81 85 SER A O 1
ATOM 652 N N . ALA A 1 86 ? -9.711 -34.360 2.552 1.00 43.50 86 ALA A N 1
ATOM 653 C CA . ALA A 1 86 ? -11.176 -34.388 2.393 1.00 43.50 86 ALA A CA 1
ATOM 654 C C . ALA A 1 86 ? -12.096 -35.017 3.471 1.00 43.50 86 ALA A C 1
ATOM 656 O O . ALA A 1 86 ? -12.129 -36.230 3.653 1.00 43.50 86 ALA A O 1
ATOM 657 N N . SER A 1 87 ? -13.000 -34.196 4.024 1.00 35.06 87 SER A N 1
ATOM 658 C CA . SER A 1 87 ? -14.446 -34.484 4.161 1.00 35.06 87 SER A CA 1
ATOM 659 C C . SER A 1 87 ? -15.231 -33.205 4.530 1.00 35.06 87 SER A C 1
ATOM 661 O O . SER A 1 87 ? -14.656 -32.220 4.983 1.00 35.06 87 SER A O 1
ATOM 663 N N . GLU A 1 88 ? -16.522 -33.201 4.198 1.00 38.22 88 GLU A N 1
ATOM 664 C CA . GLU A 1 88 ? -17.407 -32.076 3.848 1.00 38.22 88 GLU A CA 1
ATOM 665 C C . GLU A 1 88 ? -18.067 -31.324 5.030 1.00 38.22 88 GLU A C 1
ATOM 667 O O . GLU A 1 88 ? -18.399 -31.964 6.022 1.00 38.22 88 GLU A O 1
ATOM 672 N N . ALA A 1 89 ? -18.325 -30.000 4.886 1.00 30.52 89 ALA A N 1
ATOM 673 C CA . ALA A 1 89 ? -19.498 -29.205 5.369 1.00 30.52 89 ALA A CA 1
ATOM 674 C C . ALA A 1 89 ? -19.284 -27.665 5.132 1.00 30.52 89 ALA A C 1
ATOM 676 O O . ALA A 1 89 ? -18.162 -27.264 4.830 1.00 30.52 89 ALA A O 1
ATOM 677 N N . PRO A 1 90 ? -20.332 -26.799 5.148 1.00 35.50 90 PRO A N 1
ATOM 678 C CA . PRO A 1 90 ? -20.737 -25.943 4.029 1.00 35.50 90 PRO A CA 1
ATOM 679 C C . PRO A 1 90 ? -19.983 -24.605 3.885 1.00 35.50 90 PRO A C 1
ATOM 681 O O . PRO A 1 90 ? -19.484 -24.008 4.835 1.00 35.50 90 PRO A O 1
ATOM 684 N N . ALA A 1 91 ? -19.963 -24.123 2.642 1.00 34.69 91 ALA A N 1
ATOM 685 C CA . ALA A 1 91 ? -19.184 -22.997 2.150 1.00 34.69 91 ALA A CA 1
ATOM 686 C C . ALA A 1 91 ? -19.676 -21.616 2.633 1.00 34.69 91 ALA A C 1
ATOM 688 O O . ALA A 1 91 ? -20.701 -21.113 2.175 1.00 34.69 91 ALA A O 1
ATOM 689 N N . ALA A 1 92 ? -18.862 -20.948 3.454 1.00 29.42 92 ALA A N 1
ATOM 690 C CA . ALA A 1 92 ? -18.738 -19.495 3.415 1.00 29.42 92 ALA A CA 1
ATOM 691 C C . ALA A 1 92 ? -17.720 -19.155 2.317 1.00 29.42 92 ALA A C 1
ATOM 693 O O . ALA A 1 92 ? -16.553 -19.538 2.392 1.00 29.42 92 ALA A O 1
ATOM 694 N N . VAL A 1 93 ? -18.182 -18.496 1.258 1.00 36.88 93 VAL A N 1
ATOM 695 C CA . VAL A 1 93 ? -17.377 -18.171 0.078 1.00 36.88 93 VAL A CA 1
ATOM 696 C C . VAL A 1 93 ? -16.387 -17.056 0.439 1.00 36.88 93 VAL A C 1
ATOM 698 O O . VAL A 1 93 ? -16.694 -15.877 0.314 1.00 36.88 93 VAL A O 1
ATOM 701 N N . VAL A 1 94 ? -15.199 -17.429 0.922 1.00 36.81 94 VAL A N 1
ATOM 702 C CA . VAL A 1 94 ? -14.054 -16.531 1.132 1.00 36.81 94 VAL A CA 1
ATOM 703 C C . VAL A 1 94 ? -12.927 -16.936 0.183 1.00 36.81 94 VAL A C 1
ATOM 705 O O . VAL A 1 94 ? -12.516 -18.090 0.144 1.00 36.81 94 VAL A O 1
ATOM 708 N N . ASN A 1 95 ? -12.442 -15.938 -0.560 1.00 35.88 95 ASN A N 1
ATOM 709 C CA . ASN A 1 95 ? -11.307 -15.931 -1.487 1.00 35.88 95 ASN A CA 1
ATOM 710 C C . ASN A 1 95 ? -11.345 -16.927 -2.660 1.00 35.88 95 ASN A C 1
ATOM 712 O O . ASN A 1 95 ? -10.992 -18.102 -2.561 1.00 35.88 95 ASN A O 1
ATOM 716 N N . GLY A 1 96 ? -11.687 -16.379 -3.833 1.00 34.81 96 GLY A N 1
ATOM 717 C CA . GLY A 1 96 ? -11.610 -17.041 -5.131 1.00 34.81 96 GLY A CA 1
ATOM 718 C C . GLY A 1 96 ? -10.231 -17.645 -5.390 1.00 34.81 96 GLY A C 1
ATOM 719 O O . GLY A 1 96 ? -9.271 -16.949 -5.709 1.00 34.81 96 GLY A O 1
ATOM 720 N N . THR A 1 97 ? -10.155 -18.967 -5.280 1.00 33.53 97 THR A N 1
ATOM 721 C CA . THR A 1 97 ? -8.982 -19.753 -5.654 1.00 33.53 97 THR A CA 1
ATOM 722 C C . THR A 1 97 ? -9.065 -20.035 -7.154 1.00 33.53 97 THR A C 1
ATOM 724 O O . THR A 1 97 ? -9.751 -20.966 -7.575 1.00 33.53 97 THR A O 1
ATOM 727 N N . GLN A 1 98 ? -8.403 -19.232 -7.992 1.00 37.66 98 GLN A N 1
ATOM 728 C CA . GLN A 1 98 ? -8.181 -19.628 -9.385 1.00 37.66 98 GLN A CA 1
ATOM 729 C C . GLN A 1 98 ? -7.036 -20.642 -9.443 1.00 37.66 98 GLN A C 1
ATOM 731 O O . GLN A 1 98 ? -5.876 -20.302 -9.224 1.00 37.66 98 GLN A O 1
ATOM 736 N N . LYS A 1 99 ? -7.369 -21.899 -9.756 1.00 32.44 99 LYS A N 1
ATOM 737 C CA . LYS A 1 99 ? -6.398 -22.926 -10.146 1.00 32.44 99 LYS A CA 1
ATOM 738 C C . LYS A 1 99 ? -5.834 -22.550 -11.517 1.00 32.44 99 LYS A C 1
ATOM 740 O O . LYS A 1 99 ? -6.559 -22.619 -12.505 1.00 32.44 99 LYS A O 1
ATOM 745 N N . HIS A 1 100 ? -4.563 -22.168 -11.586 1.00 34.28 100 HIS A N 1
ATOM 746 C CA . HIS A 1 100 ? -3.862 -22.009 -12.857 1.00 34.28 100 HIS A CA 1
ATOM 747 C C . HIS A 1 100 ? -2.854 -23.153 -13.015 1.00 34.28 100 HIS A C 1
ATOM 749 O O . HIS A 1 100 ? -1.977 -23.332 -12.174 1.00 34.28 100 HIS A O 1
ATOM 755 N N . ASN A 1 101 ? -3.013 -23.950 -14.075 1.00 33.72 101 ASN A N 1
ATOM 756 C CA . ASN A 1 101 ? -2.081 -25.014 -14.454 1.00 33.72 101 ASN A CA 1
ATOM 757 C C . ASN A 1 101 ? -0.703 -24.407 -14.762 1.00 33.72 101 ASN A C 1
ATOM 759 O O . ASN A 1 101 ? -0.588 -23.550 -15.640 1.00 33.72 101 ASN A O 1
ATOM 763 N N . ILE A 1 102 ? 0.329 -24.864 -14.052 1.00 39.84 102 ILE A N 1
ATOM 764 C CA . ILE A 1 102 ? 1.723 -24.447 -14.235 1.00 39.84 102 ILE A CA 1
ATOM 765 C C . ILE A 1 102 ? 2.343 -25.282 -15.362 1.00 39.84 102 ILE A C 1
ATOM 767 O O . ILE A 1 102 ? 2.383 -26.508 -15.279 1.00 39.84 102 ILE A O 1
ATOM 771 N N . LYS A 1 103 ? 2.864 -24.616 -16.397 1.00 34.34 103 LYS A N 1
ATOM 772 C CA . LYS A 1 103 ? 3.988 -25.129 -17.192 1.00 34.34 103 LYS A CA 1
ATOM 773 C C . LYS A 1 103 ? 5.250 -24.436 -16.666 1.00 34.34 103 LYS A C 1
ATOM 775 O O . LYS A 1 103 ? 5.253 -23.216 -16.535 1.00 34.34 103 LYS A O 1
ATOM 780 N N . GLN A 1 104 ? 6.241 -25.233 -16.274 1.00 35.88 104 GLN A N 1
ATOM 781 C CA . GLN A 1 104 ? 7.530 -24.796 -15.730 1.00 35.88 104 GLN A CA 1
ATOM 782 C C . GLN A 1 104 ? 8.435 -24.262 -16.842 1.00 35.88 104 GLN A C 1
ATOM 784 O O . GLN A 1 104 ? 8.684 -24.991 -17.796 1.00 35.88 104 GLN A O 1
ATOM 789 N N . ASP A 1 105 ? 8.985 -23.064 -16.645 1.00 29.94 105 ASP A N 1
ATOM 790 C CA . ASP A 1 105 ? 10.214 -22.588 -17.290 1.00 29.94 105 ASP A CA 1
ATOM 791 C C . ASP A 1 105 ? 11.186 -22.102 -16.188 1.00 29.94 105 ASP A C 1
ATOM 793 O O . ASP A 1 105 ? 10.719 -21.584 -15.164 1.00 29.94 105 ASP A O 1
ATOM 797 N N . PRO A 1 106 ? 12.517 -22.270 -16.339 1.00 43.31 106 PRO A N 1
ATOM 798 C CA . PRO A 1 106 ? 13.485 -21.988 -15.283 1.00 43.31 106 PRO A CA 1
ATOM 799 C C . PRO A 1 106 ? 14.030 -20.551 -15.375 1.00 43.31 106 PRO A C 1
ATOM 801 O O . PRO A 1 106 ? 14.729 -20.199 -16.323 1.00 43.31 106 PRO A O 1
ATOM 804 N N . ALA A 1 107 ? 13.744 -19.727 -14.366 1.00 37.91 107 ALA A N 1
ATOM 805 C CA . ALA A 1 107 ? 14.507 -18.520 -14.035 1.00 37.91 107 ALA A CA 1
ATOM 806 C C . ALA A 1 107 ? 14.278 -18.180 -12.552 1.00 37.91 107 ALA A C 1
ATOM 808 O O . ALA A 1 107 ? 13.239 -17.652 -12.150 1.00 37.91 107 ALA A O 1
ATOM 809 N N . GLU A 1 108 ? 15.240 -18.574 -11.730 1.00 42.38 108 GLU A N 1
ATOM 810 C CA . GLU A 1 108 ? 15.217 -18.514 -10.270 1.00 42.38 108 GLU A CA 1
ATOM 811 C C . GLU A 1 108 ? 15.510 -17.077 -9.798 1.00 42.38 108 GLU A C 1
ATOM 813 O O . GLU A 1 108 ? 16.650 -16.639 -9.854 1.00 42.38 108 GLU A O 1
ATOM 818 N N . ASP A 1 109 ? 14.448 -16.324 -9.465 1.00 40.06 109 ASP A N 1
ATOM 819 C CA . ASP A 1 109 ? 14.381 -15.181 -8.511 1.00 40.06 109 ASP A CA 1
ATOM 820 C C . ASP A 1 109 ? 13.060 -14.376 -8.655 1.00 40.06 109 ASP A C 1
ATOM 822 O O . ASP A 1 109 ? 12.691 -13.578 -7.793 1.00 40.06 109 ASP A O 1
ATOM 826 N N . GLU A 1 110 ? 12.280 -14.623 -9.714 1.00 45.22 110 GLU A N 1
ATOM 827 C CA . GLU A 1 110 ? 10.992 -13.955 -10.006 1.00 45.22 110 GLU A CA 1
ATOM 828 C C . GLU A 1 110 ? 9.759 -14.688 -9.413 1.00 45.22 110 GLU A C 1
ATOM 830 O O . GLU A 1 110 ? 8.618 -14.229 -9.527 1.00 45.22 110 GLU A O 1
ATOM 835 N N . SER A 1 111 ? 9.952 -15.835 -8.753 1.00 45.84 111 SER A N 1
ATOM 836 C CA . SER A 1 111 ? 8.875 -16.774 -8.386 1.00 45.84 111 SER A CA 1
ATOM 837 C C . SER A 1 111 ? 7.953 -16.302 -7.250 1.00 45.84 111 SER A C 1
ATOM 839 O O . SER A 1 111 ? 6.818 -16.764 -7.157 1.00 45.84 111 SER A O 1
ATOM 841 N N . HIS A 1 112 ? 8.366 -15.330 -6.430 1.00 49.81 112 HIS A N 1
ATOM 842 C CA . HIS A 1 112 ? 7.529 -14.779 -5.349 1.00 49.81 112 HIS A CA 1
ATOM 843 C C . HIS A 1 112 ? 6.678 -13.564 -5.760 1.00 49.81 112 HIS A C 1
ATOM 845 O O . HIS A 1 112 ? 5.859 -13.087 -4.970 1.00 49.81 112 HIS A O 1
ATOM 851 N N . ALA A 1 113 ? 6.848 -13.033 -6.977 1.00 52.50 113 ALA A N 1
ATOM 852 C CA . ALA A 1 113 ? 6.046 -11.909 -7.468 1.00 52.50 113 ALA A CA 1
ATOM 853 C C . ALA A 1 113 ? 4.634 -12.341 -7.903 1.00 52.50 113 ALA A C 1
ATOM 855 O O . ALA A 1 113 ? 3.694 -11.543 -7.844 1.00 52.50 113 ALA A O 1
ATOM 856 N N . ALA A 1 114 ? 4.467 -13.605 -8.308 1.00 57.72 114 ALA A N 1
ATOM 857 C CA . ALA A 1 114 ? 3.192 -14.145 -8.771 1.00 57.72 114 ALA A CA 1
ATOM 858 C C . ALA A 1 114 ? 2.135 -14.239 -7.653 1.00 57.72 114 ALA A C 1
ATOM 860 O O . ALA A 1 114 ? 0.958 -14.016 -7.921 1.00 57.72 114 ALA A O 1
ATOM 861 N N . ASP A 1 115 ? 2.521 -14.458 -6.398 1.00 73.25 115 ASP A N 1
ATOM 862 C CA . ASP A 1 115 ? 1.552 -14.661 -5.308 1.00 73.25 115 ASP A CA 1
ATOM 863 C C . ASP A 1 115 ? 1.157 -13.386 -4.553 1.00 73.25 115 ASP A C 1
ATOM 865 O O . ASP A 1 115 ? 0.327 -13.427 -3.643 1.00 73.25 115 ASP A O 1
ATOM 869 N N . LYS A 1 116 ? 1.694 -12.218 -4.930 1.00 85.69 116 LYS A N 1
ATOM 870 C CA . LYS A 1 116 ? 1.303 -10.962 -4.277 1.00 85.69 116 LYS A CA 1
ATOM 871 C C . LYS A 1 116 ? -0.035 -10.447 -4.833 1.00 85.69 116 LYS A C 1
ATOM 873 O O . LYS A 1 116 ? -0.167 -10.293 -6.054 1.00 85.69 116 LYS A O 1
ATOM 878 N N . PRO A 1 117 ? -1.018 -10.119 -3.969 1.00 89.12 117 PRO A N 1
ATOM 879 C CA . PRO A 1 117 ? -2.320 -9.611 -4.395 1.00 89.12 117 PRO A CA 1
ATOM 880 C C . PRO A 1 117 ? -2.243 -8.173 -4.927 1.00 89.12 117 PRO A C 1
ATOM 882 O O . PRO A 1 117 ? -2.981 -7.816 -5.843 1.00 89.12 117 PRO A O 1
ATOM 885 N N . ILE A 1 118 ? -1.330 -7.347 -4.402 1.00 93.56 118 ILE A N 1
ATOM 886 C CA . ILE A 1 118 ? -1.107 -5.977 -4.881 1.00 93.56 118 ILE A CA 1
ATOM 887 C C . ILE A 1 118 ? -0.029 -6.016 -5.961 1.00 93.56 118 ILE A C 1
ATOM 889 O O . ILE A 1 118 ? 1.154 -6.124 -5.655 1.00 93.56 118 ILE A O 1
ATOM 893 N N . ARG A 1 119 ? -0.431 -5.926 -7.231 1.00 92.50 119 ARG A N 1
ATOM 894 C CA . ARG A 1 119 ? 0.493 -5.944 -8.374 1.00 92.50 119 ARG A CA 1
ATOM 895 C C . ARG A 1 119 ? 0.570 -4.579 -9.041 1.00 92.50 119 ARG A C 1
ATOM 897 O O . ARG A 1 119 ? -0.193 -4.301 -9.963 1.00 92.50 119 ARG A O 1
ATOM 904 N N . GLY A 1 120 ? 1.496 -3.741 -8.596 1.00 93.50 120 GLY A N 1
ATOM 905 C CA . GLY A 1 120 ? 1.726 -2.414 -9.165 1.00 93.50 120 GLY A CA 1
ATOM 906 C C . GLY A 1 120 ? 2.015 -1.364 -8.101 1.00 93.50 120 GLY A C 1
ATOM 907 O O . GLY A 1 120 ? 2.311 -1.694 -6.954 1.00 93.50 120 GLY A O 1
ATOM 908 N N . ILE A 1 121 ? 1.920 -0.099 -8.498 1.00 95.56 121 ILE A N 1
ATOM 909 C CA . ILE A 1 121 ? 2.109 1.061 -7.629 1.00 95.56 121 ILE A CA 1
ATOM 910 C C . ILE A 1 121 ? 0.801 1.358 -6.904 1.00 95.56 121 ILE A C 1
ATOM 912 O O . ILE A 1 121 ? -0.233 1.565 -7.543 1.00 95.56 121 ILE A O 1
ATOM 916 N N . VAL A 1 122 ? 0.843 1.411 -5.572 1.00 97.00 122 VAL A N 1
ATOM 917 C CA . VAL A 1 122 ? -0.291 1.875 -4.767 1.00 97.00 122 VAL A CA 1
ATOM 918 C C . VAL A 1 122 ? -0.386 3.395 -4.886 1.00 97.00 122 VAL A C 1
ATOM 920 O O . VAL A 1 122 ? 0.435 4.127 -4.339 1.00 97.00 122 VAL A O 1
ATOM 923 N N . ASN A 1 123 ? -1.385 3.870 -5.617 1.00 97.31 123 ASN A N 1
ATOM 924 C CA . ASN A 1 123 ? -1.610 5.286 -5.892 1.00 97.31 123 ASN A CA 1
ATOM 925 C C . ASN A 1 123 ? -2.481 5.961 -4.826 1.00 97.31 123 ASN A C 1
ATOM 927 O O . ASN A 1 123 ? -2.303 7.148 -4.555 1.00 97.31 123 ASN A O 1
ATOM 931 N N . ASP A 1 124 ? -3.411 5.223 -4.221 1.00 98.00 124 ASP A N 1
ATOM 932 C CA . ASP A 1 124 ? -4.255 5.737 -3.143 1.00 98.00 124 ASP A CA 1
ATOM 933 C C . ASP A 1 124 ? -4.688 4.623 -2.185 1.00 98.00 124 ASP A C 1
ATOM 935 O O . ASP A 1 124 ? -4.733 3.447 -2.562 1.00 98.00 124 ASP A O 1
ATOM 939 N N . ILE A 1 125 ? -4.997 5.001 -0.945 1.00 98.25 125 ILE A N 1
ATOM 940 C CA . ILE A 1 125 ? -5.505 4.112 0.100 1.00 98.25 125 ILE A CA 1
ATOM 941 C C . ILE A 1 125 ? -6.733 4.767 0.734 1.00 98.25 125 ILE A C 1
ATOM 943 O O . ILE A 1 125 ? -6.651 5.843 1.330 1.00 98.25 125 ILE A O 1
ATOM 947 N N . ALA A 1 126 ? -7.866 4.077 0.668 1.00 97.81 126 ALA A N 1
ATOM 948 C CA . ALA A 1 126 ? -9.078 4.429 1.390 1.00 97.81 126 ALA A CA 1
ATOM 949 C C . ALA A 1 126 ? -9.352 3.389 2.476 1.00 97.81 126 ALA A C 1
ATOM 951 O O . ALA A 1 126 ? -9.082 2.202 2.307 1.00 97.81 126 ALA A O 1
ATOM 952 N N . VAL A 1 127 ? -9.881 3.847 3.606 1.00 96.00 127 VAL A N 1
ATOM 953 C CA . VAL A 1 127 ? -10.192 2.993 4.749 1.00 96.00 127 VAL A CA 1
ATOM 954 C C . VAL A 1 127 ? -11.567 3.365 5.275 1.00 96.00 127 VAL A C 1
ATOM 956 O O . VAL A 1 127 ? -11.853 4.554 5.434 1.00 96.00 127 VAL A O 1
ATOM 959 N N . PHE A 1 128 ? -12.397 2.363 5.549 1.00 93.06 128 PHE A N 1
ATOM 960 C CA . PHE A 1 128 ? -13.704 2.547 6.168 1.00 93.06 128 PHE A CA 1
ATOM 961 C C . PHE A 1 128 ? -14.018 1.420 7.152 1.00 93.06 128 PHE A C 1
ATOM 963 O O . PHE A 1 128 ? -13.566 0.284 6.997 1.00 93.06 128 PHE A O 1
ATOM 970 N N . GLU A 1 129 ? -14.788 1.750 8.183 1.00 92.31 129 GLU A N 1
ATOM 971 C CA . GLU A 1 129 ? -15.305 0.775 9.139 1.00 92.31 129 GLU A CA 1
ATOM 972 C C . GLU A 1 129 ? -16.510 0.038 8.545 1.00 92.31 129 GLU A C 1
ATOM 974 O O . GLU A 1 129 ? -17.306 0.623 7.809 1.00 92.31 129 GLU A O 1
ATOM 979 N N . ARG A 1 130 ? -16.640 -1.252 8.858 1.00 90.75 130 ARG A N 1
ATOM 980 C CA . ARG A 1 130 ? -17.732 -2.108 8.389 1.00 90.75 130 ARG A CA 1
ATOM 981 C C . ARG A 1 130 ? -18.634 -2.517 9.554 1.00 90.75 130 ARG A C 1
ATOM 983 O O . ARG A 1 130 ? -18.144 -2.865 10.628 1.00 90.75 130 ARG A O 1
ATOM 990 N N . GLY A 1 131 ? -19.942 -2.518 9.312 1.00 86.44 131 GLY A N 1
ATOM 991 C CA . GLY A 1 131 ? -20.962 -2.821 10.318 1.00 86.44 131 GLY A CA 1
ATOM 992 C C . GLY A 1 131 ? -21.291 -1.627 11.214 1.00 86.44 131 GLY A C 1
ATOM 993 O O . GLY A 1 131 ? -20.643 -0.580 11.141 1.00 86.44 131 GLY A O 1
ATOM 994 N N . ASP A 1 132 ? -22.300 -1.779 12.076 1.00 84.75 132 ASP A N 1
ATOM 995 C CA . ASP A 1 132 ? -22.650 -0.739 13.052 1.00 84.75 132 ASP A CA 1
ATOM 996 C C . ASP A 1 132 ? -21.457 -0.483 13.986 1.00 84.75 132 ASP A C 1
ATOM 998 O O . ASP A 1 132 ? -20.958 -1.403 14.638 1.00 84.75 132 ASP A O 1
ATOM 1002 N N . ARG A 1 133 ? -20.956 0.758 14.011 1.00 83.06 133 ARG A N 1
ATOM 1003 C CA . ARG A 1 133 ? -19.781 1.175 14.807 1.00 83.06 133 ARG A CA 1
ATOM 1004 C C . ARG A 1 133 ? -18.548 0.268 14.613 1.00 83.06 133 ARG A C 1
ATOM 1006 O O . ARG A 1 133 ? -17.805 -0.043 15.556 1.00 83.06 133 ARG A O 1
ATOM 1013 N N . GLY A 1 134 ? -18.345 -0.208 13.383 1.00 81.12 134 GLY A N 1
ATOM 1014 C CA . GLY A 1 134 ? -17.194 -1.035 13.017 1.00 81.12 134 GLY A CA 1
ATOM 1015 C C . GLY A 1 134 ? -17.241 -2.463 13.565 1.00 81.12 134 GLY A C 1
ATOM 1016 O O . GLY A 1 134 ? -16.191 -3.103 13.669 1.00 81.12 134 GLY A O 1
ATOM 1017 N N . ALA A 1 135 ? -18.416 -2.957 13.976 1.00 83.56 135 ALA A N 1
ATOM 1018 C CA . ALA A 1 135 ? -18.582 -4.300 14.536 1.00 83.56 135 ALA A CA 1
ATOM 1019 C C . ALA A 1 135 ? -17.999 -5.406 13.640 1.00 83.56 135 ALA A C 1
ATOM 1021 O O . ALA A 1 135 ? -17.399 -6.350 14.154 1.00 83.56 135 ALA A O 1
ATOM 1022 N N . ASP A 1 136 ? -18.082 -5.245 12.318 1.00 85.12 136 ASP A N 1
ATOM 1023 C CA . ASP A 1 136 ? -17.621 -6.243 11.350 1.00 85.12 136 ASP A CA 1
ATOM 1024 C C . ASP A 1 136 ? -16.147 -6.062 10.956 1.00 85.12 136 ASP A C 1
ATOM 1026 O O . ASP A 1 136 ? -15.617 -6.851 10.166 1.00 85.12 136 ASP A O 1
ATOM 1030 N N . GLY A 1 137 ? -15.480 -5.033 11.487 1.00 91.25 137 GLY A N 1
ATOM 1031 C CA . GLY A 1 137 ? -14.070 -4.740 11.252 1.00 91.25 137 GLY A CA 1
ATOM 1032 C C . GLY A 1 137 ? -13.809 -3.565 10.314 1.00 91.25 137 GLY A C 1
ATOM 1033 O O . GLY A 1 137 ? -14.565 -2.597 10.263 1.00 91.25 137 GLY A O 1
ATOM 1034 N N . LEU A 1 138 ? -12.679 -3.635 9.614 1.00 92.69 138 LEU A N 1
ATOM 1035 C CA . LEU A 1 138 ? -12.133 -2.565 8.785 1.00 92.69 138 LEU A CA 1
ATOM 1036 C C . LEU A 1 138 ? -11.975 -3.047 7.343 1.00 92.69 138 LEU A C 1
ATOM 1038 O O . LEU A 1 138 ? -11.452 -4.135 7.110 1.00 92.69 138 LEU A O 1
ATOM 1042 N N . SER A 1 139 ? -12.367 -2.227 6.375 1.00 95.12 139 SER A N 1
ATOM 1043 C CA . SER A 1 139 ? -12.057 -2.454 4.966 1.00 95.12 139 SER A CA 1
ATOM 1044 C C . SER A 1 139 ? -11.001 -1.460 4.499 1.00 95.12 139 SER A C 1
ATOM 1046 O O . SER A 1 139 ? -11.110 -0.254 4.735 1.00 95.12 139 SER A O 1
ATOM 1048 N N . VAL A 1 140 ? -9.963 -1.976 3.847 1.00 96.88 140 VAL A N 1
ATOM 1049 C CA . VAL A 1 140 ? -8.869 -1.197 3.266 1.00 96.88 140 VAL A CA 1
ATOM 1050 C C . VAL A 1 140 ? -8.897 -1.391 1.759 1.00 96.88 140 VAL A C 1
ATOM 1052 O O . VAL A 1 140 ? -8.729 -2.504 1.266 1.00 96.88 140 VAL A O 1
ATOM 1055 N N . VAL A 1 141 ? -9.085 -0.301 1.025 1.00 97.50 141 VAL A N 1
ATOM 1056 C CA . VAL A 1 141 ? -9.112 -0.279 -0.437 1.00 97.50 141 VAL A CA 1
ATOM 1057 C C . VAL A 1 141 ? -7.849 0.395 -0.942 1.00 97.50 141 VAL A C 1
ATOM 1059 O O . VAL A 1 141 ? -7.538 1.521 -0.562 1.00 97.50 141 VAL A O 1
ATOM 1062 N N . CYS A 1 142 ? -7.129 -0.281 -1.826 1.00 97.69 142 CYS A N 1
ATOM 1063 C CA . CYS A 1 142 ? -5.922 0.221 -2.462 1.00 97.69 142 CYS A CA 1
ATOM 1064 C C . CYS A 1 142 ? -6.192 0.444 -3.949 1.00 97.69 142 CYS A C 1
ATOM 1066 O O . CYS A 1 142 ? -6.515 -0.507 -4.662 1.00 97.69 142 CYS A O 1
ATOM 1068 N N . ALA A 1 143 ? -6.019 1.674 -4.430 1.00 97.81 143 ALA A N 1
ATOM 1069 C CA . ALA A 1 143 ? -5.997 1.960 -5.859 1.00 97.81 143 ALA A CA 1
ATOM 1070 C C . ALA A 1 143 ? -4.601 1.635 -6.404 1.00 97.81 143 ALA A C 1
ATOM 1072 O O . ALA A 1 143 ? -3.612 2.238 -5.986 1.00 97.81 143 ALA A O 1
ATOM 1073 N N . VAL A 1 144 ? -4.516 0.680 -7.326 1.00 96.56 144 VAL A N 1
ATOM 1074 C CA . VAL A 1 144 ? -3.264 0.159 -7.882 1.00 96.56 144 VAL A CA 1
ATOM 1075 C C . VAL A 1 144 ? -3.168 0.514 -9.361 1.00 96.56 144 VAL A C 1
ATOM 1077 O O . VAL A 1 144 ? -4.133 0.371 -10.115 1.00 96.56 144 VAL A O 1
ATOM 1080 N N . GLY A 1 145 ? -1.997 0.986 -9.780 1.00 94.31 145 GLY A N 1
ATOM 1081 C CA . GLY A 1 145 ? -1.714 1.331 -11.167 1.00 94.31 145 GLY A CA 1
ATOM 1082 C C . GLY A 1 145 ? -0.397 0.755 -11.671 1.00 94.31 145 GLY A C 1
ATOM 1083 O O . GLY A 1 145 ? 0.498 0.396 -10.906 1.00 94.31 145 GLY A O 1
ATOM 1084 N N . LYS A 1 146 ? -0.260 0.721 -12.996 1.00 94.00 146 LYS A N 1
ATOM 1085 C CA . LYS A 1 146 ? 1.009 0.455 -13.687 1.00 94.00 146 LYS A CA 1
ATOM 1086 C C . LYS A 1 146 ? 1.981 1.640 -13.633 1.00 94.00 146 LYS A C 1
ATOM 1088 O O . LYS A 1 146 ? 3.113 1.500 -14.073 1.00 94.00 146 LYS A O 1
ATOM 1093 N N . GLU A 1 147 ? 1.533 2.803 -13.158 1.00 93.44 147 GLU A N 1
ATOM 1094 C CA . GLU A 1 147 ? 2.274 4.067 -13.192 1.00 93.44 147 GLU A CA 1
ATOM 1095 C C . GLU A 1 147 ? 1.911 4.940 -11.986 1.00 93.44 147 GLU A C 1
ATOM 1097 O O . GLU A 1 147 ? 0.847 4.765 -11.377 1.00 93.44 147 GLU A O 1
ATOM 1102 N N . HIS A 1 148 ? 2.790 5.890 -11.658 1.00 94.56 148 HIS A N 1
ATOM 1103 C CA . HIS A 1 148 ? 2.543 6.876 -10.610 1.00 94.56 148 HIS A CA 1
ATOM 1104 C C . HIS A 1 148 ? 1.476 7.885 -11.049 1.00 94.56 148 HIS A C 1
ATOM 1106 O O . HIS A 1 148 ? 1.330 8.199 -12.229 1.00 94.56 148 HIS A O 1
ATOM 1112 N N . ARG A 1 149 ? 0.772 8.470 -10.073 1.00 92.00 149 ARG A N 1
ATOM 1113 C CA . ARG A 1 149 ? -0.307 9.452 -10.306 1.00 92.00 149 ARG A CA 1
ATOM 1114 C C . ARG A 1 149 ? 0.094 10.661 -11.152 1.00 92.00 149 ARG A C 1
ATOM 1116 O O . ARG A 1 149 ? -0.742 11.182 -11.879 1.00 92.00 149 ARG A O 1
ATOM 1123 N N . LEU A 1 150 ? 1.331 11.133 -11.000 1.00 92.12 150 LEU A N 1
ATOM 1124 C CA . LEU A 1 150 ? 1.800 12.402 -11.570 1.00 92.12 150 LEU A CA 1
ATOM 1125 C C . LEU A 1 150 ? 2.734 12.224 -12.772 1.00 92.12 150 LEU A C 1
ATOM 1127 O O . LEU A 1 150 ? 3.235 13.212 -13.302 1.00 92.12 150 LEU A O 1
ATOM 1131 N N . GLY A 1 151 ? 2.986 10.990 -13.211 1.00 90.19 151 GLY A N 1
ATOM 1132 C CA . GLY A 1 151 ? 3.861 10.762 -14.350 1.00 90.19 151 GLY A CA 1
ATOM 1133 C C . GLY A 1 151 ? 4.342 9.328 -14.505 1.00 90.19 151 GLY A C 1
ATOM 1134 O O . GLY A 1 151 ? 4.238 8.487 -13.611 1.00 90.19 151 GLY A O 1
ATOM 1135 N N . ARG A 1 152 ? 4.916 9.070 -15.679 1.00 89.81 152 ARG A N 1
ATOM 1136 C CA . ARG A 1 152 ? 5.493 7.780 -16.062 1.00 89.81 152 ARG A CA 1
ATOM 1137 C C . ARG A 1 152 ? 6.989 7.785 -15.768 1.00 89.81 152 ARG A C 1
ATOM 1139 O O . ARG A 1 152 ? 7.797 7.976 -16.666 1.00 89.81 152 ARG A O 1
ATOM 1146 N N . TRP A 1 153 ? 7.354 7.650 -14.496 1.00 87.44 153 TRP A N 1
ATOM 1147 C CA . TRP A 1 153 ? 8.764 7.693 -14.064 1.00 87.44 153 TRP A CA 1
ATOM 1148 C C . TRP A 1 153 ? 9.392 6.307 -13.902 1.00 87.44 153 TRP A C 1
ATOM 1150 O O . TRP A 1 153 ? 10.597 6.191 -13.709 1.00 87.44 153 TRP A O 1
ATOM 1160 N N . GLN A 1 154 ? 8.583 5.251 -14.004 1.00 81.12 154 GLN A N 1
ATOM 1161 C CA . GLN A 1 154 ? 9.029 3.863 -13.954 1.00 81.12 154 GLN A CA 1
ATOM 1162 C C . GLN A 1 154 ? 8.276 3.056 -15.014 1.00 81.12 154 GLN A C 1
ATOM 1164 O O . GLN A 1 154 ? 7.056 2.934 -14.959 1.00 81.12 154 GLN A O 1
ATOM 1169 N N . HIS A 1 155 ? 9.005 2.511 -15.989 1.00 72.81 155 HIS A N 1
ATOM 1170 C CA . HIS A 1 155 ? 8.425 1.681 -17.056 1.00 72.81 155 HIS A CA 1
ATOM 1171 C C . HIS A 1 155 ? 8.323 0.199 -16.683 1.00 72.81 155 HIS A C 1
ATOM 1173 O O . HIS A 1 155 ? 7.513 -0.536 -17.244 1.00 72.81 155 HIS A O 1
ATOM 1179 N N . LYS A 1 156 ? 9.157 -0.249 -15.744 1.00 81.12 156 LYS A N 1
ATOM 1180 C CA . LYS A 1 156 ? 9.108 -1.582 -15.144 1.00 81.12 156 LYS A CA 1
ATOM 1181 C C . LYS A 1 156 ? 8.947 -1.378 -13.651 1.00 81.12 156 LYS A C 1
ATOM 1183 O O . LYS A 1 156 ? 9.694 -0.589 -13.084 1.00 81.12 156 LYS A O 1
ATOM 1188 N N . ILE A 1 157 ? 7.998 -2.080 -13.042 1.00 84.12 157 ILE A N 1
ATOM 1189 C CA . ILE A 1 157 ? 7.742 -1.996 -11.603 1.00 84.12 157 ILE A CA 1
ATOM 1190 C C . ILE A 1 157 ? 8.309 -3.260 -10.962 1.00 84.12 157 ILE A C 1
ATOM 1192 O O . ILE A 1 157 ? 7.669 -4.304 -11.066 1.00 84.12 157 ILE A O 1
ATOM 1196 N N . PRO A 1 158 ? 9.483 -3.238 -10.316 1.00 82.88 158 PRO A N 1
ATOM 1197 C CA . PRO A 1 158 ? 10.012 -4.413 -9.629 1.00 82.88 158 PRO A CA 1
ATOM 1198 C C . PRO A 1 158 ? 9.203 -4.695 -8.353 1.00 82.88 158 PRO A C 1
ATOM 1200 O O . PRO A 1 158 ? 8.918 -3.761 -7.618 1.00 82.88 158 PRO A O 1
ATOM 1203 N N . PRO A 1 159 ? 8.853 -5.940 -8.006 1.00 80.19 159 PRO A N 1
ATOM 1204 C CA . PRO A 1 159 ? 9.285 -7.199 -8.610 1.00 80.19 159 PRO A CA 1
ATOM 1205 C C . PRO A 1 159 ? 8.356 -7.69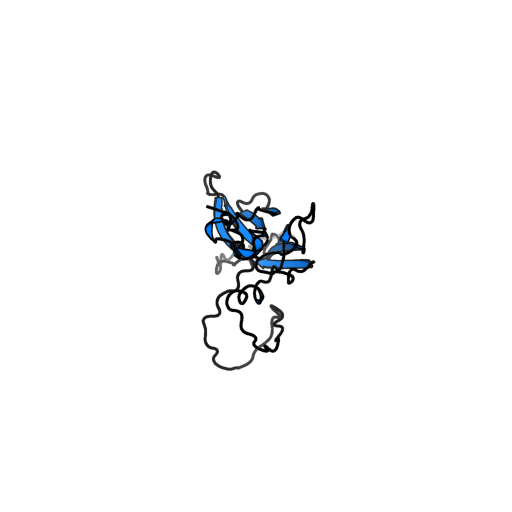4 -9.732 1.00 80.19 159 PRO A C 1
ATOM 1207 O O . PRO A 1 159 ? 8.451 -8.833 -10.150 1.00 80.19 159 PRO A O 1
ATOM 1210 N N . PHE A 1 160 ? 7.401 -6.885 -10.185 1.00 81.75 160 PHE A N 1
ATOM 1211 C CA . PHE A 1 160 ? 6.359 -7.310 -11.122 1.00 81.75 160 PHE A CA 1
ATOM 1212 C C . PHE A 1 160 ? 6.749 -7.188 -12.597 1.00 81.75 160 PHE A C 1
ATOM 1214 O O . PHE A 1 160 ? 6.021 -7.697 -13.446 1.00 81.75 160 PHE A O 1
ATOM 1221 N N . GLY A 1 161 ? 7.830 -6.481 -12.934 1.00 81.94 161 GLY A N 1
ATOM 1222 C CA . GLY A 1 161 ? 8.213 -6.212 -14.319 1.00 81.94 161 GLY A CA 1
ATOM 1223 C C . GLY A 1 161 ? 7.063 -5.562 -15.099 1.00 81.94 161 GLY A C 1
ATOM 1224 O O . GLY A 1 161 ? 6.611 -4.471 -14.749 1.00 81.94 161 GLY A O 1
ATOM 1225 N N . GLY A 1 162 ? 6.578 -6.244 -16.145 1.00 78.00 162 GLY A N 1
ATOM 1226 C CA . GLY A 1 162 ? 5.390 -5.852 -16.924 1.00 78.00 162 GLY A CA 1
ATOM 1227 C C . GLY A 1 162 ? 4.051 -6.386 -16.386 1.00 78.00 162 GLY A C 1
ATOM 1228 O O . GLY A 1 162 ? 2.997 -6.087 -16.944 1.00 78.00 162 GLY A O 1
ATOM 1229 N N . GLY A 1 163 ? 4.073 -7.173 -15.309 1.00 83.56 163 GLY A N 1
ATOM 1230 C CA . GLY A 1 163 ? 2.921 -7.833 -14.688 1.00 83.56 163 GLY A CA 1
ATOM 1231 C C . GLY A 1 163 ? 2.096 -6.962 -13.734 1.00 83.56 163 GLY A C 1
ATOM 1232 O O . GLY A 1 163 ? 1.154 -7.473 -13.118 1.00 83.56 163 GLY A O 1
ATOM 1233 N N . ALA A 1 164 ? 2.420 -5.671 -13.600 1.00 88.62 164 ALA A N 1
ATOM 1234 C CA . ALA A 1 164 ? 1.595 -4.712 -12.868 1.00 88.62 164 ALA A CA 1
ATOM 1235 C C . ALA A 1 164 ? 0.205 -4.572 -13.514 1.00 88.62 164 ALA A C 1
ATOM 1237 O O . ALA A 1 164 ? 0.041 -4.727 -14.726 1.00 88.62 164 ALA A O 1
ATOM 1238 N N . ARG A 1 165 ? -0.820 -4.277 -12.714 1.00 89.44 165 ARG A N 1
ATOM 1239 C CA . ARG A 1 165 ? -2.219 -4.190 -13.151 1.00 89.44 165 ARG A CA 1
ATOM 1240 C C . ARG A 1 165 ? -2.833 -2.871 -12.689 1.00 89.44 165 ARG A C 1
ATOM 1242 O O . ARG A 1 165 ? -2.504 -2.368 -11.623 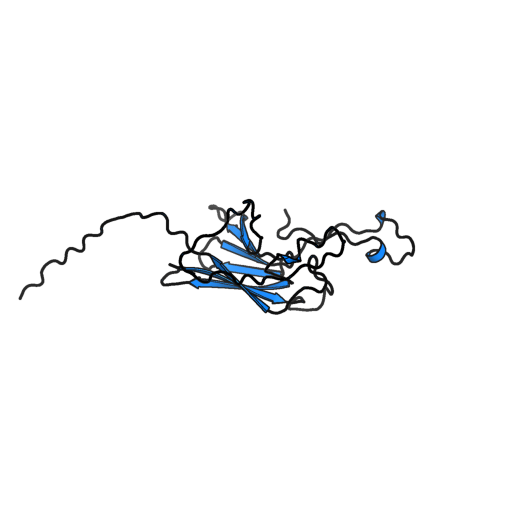1.00 89.44 165 ARG A O 1
ATOM 1249 N N . ASN A 1 166 ? -3.738 -2.333 -13.501 1.00 93.94 166 ASN A N 1
ATOM 1250 C CA . ASN A 1 166 ? -4.599 -1.228 -13.086 1.00 93.94 166 ASN A CA 1
ATOM 1251 C C . ASN A 1 166 ? -5.843 -1.824 -12.422 1.00 93.94 166 ASN A C 1
ATOM 1253 O O . ASN A 1 166 ? -6.458 -2.720 -13.002 1.00 93.94 166 ASN A O 1
ATOM 1257 N N . GLY A 1 167 ? -6.214 -1.346 -11.240 1.00 95.00 167 GLY A N 1
ATOM 1258 C CA . GLY A 1 167 ? -7.409 -1.818 -10.546 1.00 95.00 167 GLY A CA 1
ATOM 1259 C C . GLY A 1 167 ? -7.451 -1.424 -9.075 1.00 95.00 167 GLY A C 1
ATOM 1260 O O . GLY A 1 167 ? -6.601 -0.685 -8.588 1.00 95.00 167 GLY A O 1
ATOM 1261 N N . GLY A 1 168 ? -8.459 -1.929 -8.370 1.00 95.12 168 GLY A N 1
ATOM 1262 C CA . GLY A 1 168 ? -8.567 -1.828 -6.918 1.00 95.12 168 GLY A CA 1
ATOM 1263 C C . GLY A 1 168 ? -8.270 -3.171 -6.256 1.00 95.12 168 GLY A C 1
ATOM 1264 O O . GLY A 1 168 ? -8.663 -4.213 -6.779 1.00 95.12 168 GLY A O 1
ATOM 1265 N N . VAL A 1 169 ? -7.605 -3.149 -5.104 1.00 96.00 169 VAL A N 1
ATOM 1266 C CA . VAL A 1 169 ? -7.473 -4.308 -4.210 1.00 96.00 169 VAL A CA 1
ATOM 1267 C C . VAL A 1 169 ? -8.172 -3.974 -2.902 1.00 96.00 169 VAL A C 1
ATOM 1269 O O . VAL A 1 169 ? -7.943 -2.901 -2.350 1.00 96.00 169 VAL A O 1
ATOM 1272 N N . VAL A 1 170 ? -9.023 -4.874 -2.416 1.00 96.06 170 VAL A N 1
ATOM 1273 C CA . VAL A 1 170 ? -9.765 -4.694 -1.164 1.00 96.06 170 VAL A CA 1
ATOM 1274 C C . VAL A 1 170 ? -9.312 -5.750 -0.167 1.00 96.06 170 VAL A C 1
ATOM 1276 O O . VAL A 1 170 ? -9.323 -6.940 -0.474 1.00 96.06 170 VAL A O 1
ATOM 1279 N N . PHE A 1 171 ? -8.921 -5.308 1.022 1.00 95.12 171 PHE A N 1
ATOM 1280 C CA . PHE A 1 171 ? -8.641 -6.162 2.167 1.00 95.12 171 PHE A CA 1
ATOM 1281 C C . PHE A 1 171 ? -9.716 -5.953 3.220 1.00 95.12 171 PHE A C 1
ATOM 1283 O O . PHE A 1 171 ? -9.992 -4.822 3.617 1.00 95.12 171 PHE A O 1
ATOM 1290 N N . GLU A 1 172 ? -10.282 -7.048 3.707 1.00 93.12 172 GLU A N 1
ATOM 1291 C CA . GLU A 1 172 ? -11.185 -7.032 4.849 1.00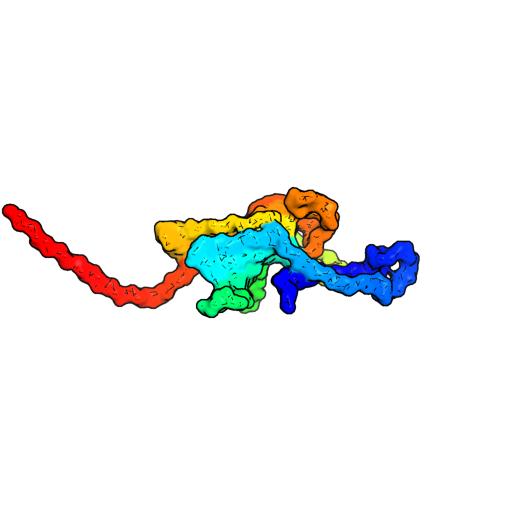 93.12 172 GLU A CA 1
ATOM 1292 C C . GLU A 1 172 ? -10.446 -7.545 6.079 1.00 93.12 172 GLU A C 1
ATOM 1294 O O . GLU A 1 172 ? -9.879 -8.638 6.078 1.00 93.12 172 GLU A O 1
ATOM 1299 N N . ILE A 1 173 ? -10.437 -6.735 7.130 1.00 91.88 173 ILE A N 1
ATOM 1300 C CA . ILE A 1 173 ? -9.768 -7.025 8.390 1.00 91.88 173 ILE A CA 1
ATOM 1301 C C . ILE A 1 173 ? -10.870 -7.199 9.434 1.00 91.88 173 ILE A C 1
ATOM 1303 O O . ILE A 1 173 ? -11.427 -6.199 9.898 1.00 91.88 173 ILE A O 1
ATOM 1307 N N . PRO A 1 174 ? -11.232 -8.441 9.796 1.00 90.06 174 PRO A N 1
ATOM 1308 C CA . PRO A 1 174 ? -12.270 -8.672 10.787 1.00 90.06 174 PRO A CA 1
ATOM 1309 C C . PRO A 1 174 ? -11.818 -8.152 12.153 1.00 90.06 174 PRO A C 1
ATOM 1311 O O . PRO A 1 174 ? -10.663 -8.319 12.555 1.00 90.06 174 PRO A O 1
ATOM 1314 N N . ARG A 1 175 ? -12.745 -7.548 12.901 1.00 85.00 175 ARG A N 1
ATOM 1315 C CA . ARG A 1 175 ? -12.504 -7.238 14.310 1.00 85.00 175 ARG A CA 1
ATOM 1316 C C . ARG A 1 175 ? -12.491 -8.563 15.067 1.00 85.00 175 ARG A C 1
ATOM 1318 O O . ARG A 1 175 ? -13.492 -9.275 15.095 1.00 85.00 175 ARG A O 1
ATOM 1325 N N . LEU A 1 176 ? -11.359 -8.910 15.675 1.00 81.75 176 LEU A N 1
ATOM 1326 C CA . LEU A 1 176 ? -11.317 -10.036 16.601 1.00 81.75 176 LEU A CA 1
ATOM 1327 C C . LEU A 1 176 ? -12.154 -9.650 17.820 1.00 81.75 176 LEU A C 1
ATOM 1329 O O . LEU A 1 176 ? -11.718 -8.865 18.662 1.00 81.75 176 LEU A O 1
ATOM 1333 N N . LEU A 1 177 ? -13.376 -10.174 17.897 1.00 68.44 177 LEU A N 1
ATOM 1334 C CA . LEU A 1 177 ? -14.139 -10.138 19.134 1.00 68.44 177 LEU A CA 1
ATOM 1335 C C . LEU A 1 177 ? -13.320 -10.922 20.158 1.00 68.44 177 LEU A C 1
ATOM 1337 O O . LEU A 1 177 ? -13.042 -12.109 19.958 1.00 68.44 177 LEU A O 1
ATOM 1341 N N . SER A 1 178 ? -12.896 -10.267 21.241 1.00 54.72 178 SER A N 1
ATOM 1342 C CA . SER A 1 178 ? -12.362 -11.019 22.372 1.00 54.72 178 SER A CA 1
ATOM 1343 C C . SER A 1 178 ? -13.424 -12.048 22.768 1.00 54.72 178 SER A C 1
ATOM 1345 O O . SER A 1 178 ? -14.625 -11.764 22.704 1.00 54.72 178 SER A O 1
ATOM 1347 N N . LYS A 1 179 ? -13.010 -13.276 23.104 1.00 47.25 179 LYS A N 1
ATOM 1348 C CA . LYS A 1 179 ? -13.925 -14.289 23.641 1.00 47.25 179 LYS A CA 1
ATOM 1349 C C . LYS A 1 179 ? -14.633 -13.693 24.865 1.00 47.25 179 LYS A C 1
ATOM 1351 O O . LYS A 1 179 ? -14.067 -13.674 25.946 1.00 47.25 179 LYS A O 1
ATOM 1356 N N . LYS A 1 180 ? -15.846 -13.185 24.638 1.00 41.88 180 LYS A N 1
ATOM 1357 C CA . LYS A 1 180 ? -16.928 -12.867 25.574 1.00 41.88 180 LYS A CA 1
ATOM 1358 C C . LYS A 1 180 ? -16.474 -12.398 26.968 1.00 41.88 180 LYS A C 1
ATOM 1360 O O . LYS A 1 180 ? -16.293 -13.206 27.873 1.00 41.88 180 LYS A O 1
ATOM 1365 N N . ALA A 1 181 ? -16.503 -11.087 27.204 1.00 43.78 181 ALA A N 1
ATOM 1366 C CA . ALA A 1 181 ? -17.038 -10.621 28.480 1.00 43.78 181 ALA A CA 1
ATOM 1367 C C . ALA A 1 181 ? -18.551 -10.905 28.445 1.00 43.78 181 ALA A C 1
ATOM 1369 O O . ALA A 1 181 ? -19.324 -10.127 27.894 1.00 43.78 181 ALA A O 1
ATOM 1370 N N . MET A 1 182 ? -18.975 -12.078 28.930 1.00 40.41 182 MET A N 1
ATOM 1371 C CA . MET A 1 182 ? -20.381 -12.285 29.278 1.00 40.41 182 MET A CA 1
ATOM 1372 C C . MET A 1 182 ? -20.663 -11.436 30.516 1.00 40.41 182 MET A C 1
ATOM 1374 O O . MET A 1 182 ? -20.396 -11.871 31.631 1.00 40.41 182 MET A O 1
ATOM 1378 N N . THR A 1 183 ? -21.179 -10.226 30.341 1.00 39.56 183 THR A N 1
ATOM 1379 C CA . THR A 1 183 ? -21.900 -9.541 31.413 1.00 39.56 183 THR A CA 1
ATOM 1380 C C . THR A 1 183 ? -23.385 -9.684 31.105 1.00 39.56 183 THR A C 1
ATOM 1382 O O . THR A 1 183 ? -23.897 -9.139 30.130 1.00 39.56 183 THR A O 1
ATOM 1385 N N . ASN A 1 184 ? -24.077 -10.499 31.903 1.00 40.44 184 ASN A N 1
ATOM 1386 C CA . ASN A 1 184 ? -25.533 -10.581 31.881 1.00 40.44 184 ASN A CA 1
ATOM 1387 C C . ASN A 1 184 ? -26.092 -9.227 32.339 1.00 40.44 184 ASN A C 1
ATOM 1389 O O . ASN A 1 184 ? -26.190 -8.966 33.535 1.00 40.44 184 ASN A O 1
ATOM 1393 N N . GLY A 1 185 ? -26.435 -8.355 31.394 1.00 40.16 185 GLY A N 1
ATOM 1394 C CA . GLY A 1 185 ? -27.260 -7.185 31.665 1.00 40.16 185 GLY A CA 1
ATOM 1395 C C . GLY A 1 185 ? -28.714 -7.620 31.806 1.00 40.16 185 GLY A C 1
ATOM 1396 O O . GLY A 1 185 ? -29.408 -7.774 30.805 1.00 40.16 185 GLY A O 1
ATOM 1397 N N . VAL A 1 186 ? -29.156 -7.849 33.043 1.00 41.44 186 VAL A N 1
ATOM 1398 C CA . VAL A 1 186 ? -30.574 -7.997 33.397 1.00 41.44 186 VAL A CA 1
ATOM 1399 C C . VAL A 1 186 ? -31.285 -6.689 33.033 1.00 41.44 186 VAL A C 1
ATOM 1401 O O . VAL A 1 186 ? -31.045 -5.665 33.666 1.00 41.44 186 VAL A O 1
ATOM 1404 N N . HIS A 1 187 ? -32.132 -6.702 32.000 1.00 39.00 187 HIS A N 1
ATOM 1405 C CA . HIS A 1 187 ? -33.123 -5.643 31.803 1.00 39.00 187 HIS A CA 1
ATOM 1406 C C . HIS A 1 187 ? -34.237 -5.864 32.826 1.00 39.00 187 HIS A C 1
ATOM 1408 O O . HIS A 1 187 ? -35.059 -6.765 32.674 1.00 39.00 187 HIS A O 1
ATOM 1414 N N . ASN A 1 188 ? -34.218 -5.069 33.894 1.00 41.56 188 ASN A N 1
ATOM 1415 C CA . ASN A 1 188 ? -35.342 -4.945 34.806 1.00 41.56 188 ASN A CA 1
ATOM 1416 C C . ASN A 1 188 ? -36.338 -3.976 34.154 1.00 41.56 188 ASN A C 1
ATOM 1418 O O . ASN A 1 188 ? -36.108 -2.769 34.168 1.00 41.56 188 ASN A O 1
ATOM 1422 N N . ASN A 1 189 ? -37.400 -4.494 33.536 1.00 41.03 189 ASN A N 1
ATOM 1423 C CA . ASN A 1 189 ? -38.545 -3.660 33.182 1.00 41.03 189 ASN A CA 1
ATOM 1424 C C . ASN A 1 189 ? -39.373 -3.481 34.454 1.00 41.03 189 ASN A C 1
ATOM 1426 O O . ASN A 1 189 ? -40.149 -4.363 34.815 1.00 41.03 189 ASN A O 1
ATOM 1430 N N . GLY A 1 190 ? -39.131 -2.370 35.150 1.00 40.25 190 GLY A N 1
ATOM 1431 C CA . GLY A 1 190 ? -40.028 -1.872 36.182 1.00 40.25 190 GLY A CA 1
ATOM 1432 C C . GLY A 1 190 ? -41.294 -1.319 35.534 1.00 40.25 190 GLY A C 1
ATOM 1433 O O . GLY A 1 190 ? -41.209 -0.457 34.665 1.00 40.25 190 GLY A O 1
ATOM 1434 N N . ASP A 1 191 ? -42.418 -1.909 35.922 1.00 46.91 191 ASP A N 1
ATOM 1435 C CA . ASP A 1 191 ? -43.695 -1.281 36.263 1.00 46.91 191 ASP A CA 1
ATOM 1436 C C . ASP A 1 191 ? -43.987 0.100 35.642 1.00 46.91 191 ASP A C 1
ATOM 1438 O O . ASP A 1 191 ? -43.477 1.123 36.098 1.00 46.91 191 ASP A O 1
ATOM 1442 N N . GLU A 1 192 ? -44.912 0.130 34.676 1.00 47.06 192 GLU A N 1
ATOM 1443 C CA . GLU A 1 192 ? -45.789 1.286 34.479 1.00 47.06 192 GLU A CA 1
ATOM 1444 C C . GLU A 1 192 ? -47.214 0.919 34.907 1.00 47.06 192 GLU A C 1
ATOM 1446 O O . GLU A 1 192 ? -47.818 -0.056 34.461 1.00 47.06 192 GLU A O 1
ATOM 1451 N N . GLU A 1 193 ? -47.676 1.729 35.847 1.00 44.03 193 GLU A N 1
ATOM 1452 C CA . GLU A 1 193 ? -48.947 1.776 36.547 1.00 44.03 193 GLU A CA 1
ATOM 1453 C C . GLU A 1 193 ? -50.043 2.343 35.628 1.00 44.03 193 GLU A C 1
ATOM 1455 O O . GLU A 1 193 ? -49.849 3.407 35.038 1.00 44.03 193 GLU A O 1
ATOM 1460 N N . SER A 1 194 ? -51.186 1.651 35.513 1.00 47.47 194 SER A N 1
ATOM 1461 C CA . SER A 1 194 ? -52.538 2.192 35.239 1.00 47.47 194 SER A CA 1
ATOM 1462 C C . SER A 1 194 ? -53.591 1.094 35.379 1.00 47.47 194 SER A C 1
ATOM 1464 O O . SER A 1 194 ? -53.496 0.093 34.634 1.00 47.47 194 SER A O 1
#

Sequence (194 aa):
MYAHGFDPPLKPSAASAEETPDPSVVPPPQPRWITALRTIPYTDLILSGSWEGCVRIWRLSADKRRLEAVGILGQAFPSSSPSPSASEAPAAVVNGTQKHNIKQDPAEDESHAADKPIRGIVNDIAVFERGDRGADGLSVVCAVGKEHRLGRWQHKIPPFGGGARNGGVVFEIPRLLSKKAMTNGVHNNGDEES

InterPro domains:
  IPR015943 WD40/YVTN repeat-like-containing domain superfamily [G3DSA:2.130.10.10] (1-176)
  IPR036322 WD40-repeat-containing domain superfamily [SSF50978] (30-64)
  IPR039241 Ribosomal RNA-processing protein Rrp9-like [PTHR19865] (21-168)

pLDDT: mean 75.98, std 23.23, range [29.42, 98.25]

Secondary structure (DSSP, 8-state):
--SS-BPPPPPHHHH--SSS--GGGSPPPPBPPP-EEEE-TTSSEEEEE-SSSSEEEEEE-TTSS-EEEEEEESPPP----PPPP---------S-----PPPP---TTSTTSTT-S--SEEEEEEEEEESGGGTTEEEEEEEEESSBTTB---SSBTTTBT----EEEEEEE-----S---------------

Foldseek 3Di:
DADLAFFDWDDQVRQDVDPDGDPVSTDPTDGWDFQEKDDDPPAQWIWTWFQSLWIWIWGQDPVSPDIDTDDIGQDDDPPPDDDDDDDDDDDPDDDDDDDDDDDDDDDPDLVRQVRGPQFATFNYKDKDADDDVNQQHIKIKTFGDNAGPPDRPDNQRPPCGNNGDGDMDMDGDGDPDDPDPPDPPDPDPDDDDD